Protein AF-0000000080272046 (afdb_homodimer)

Nearest PDB structures (foldseek):
  3hdt-assembly1_B  TM=7.954E-01  e=1.520E-03  [Clostridium] symbiosum ATCC 14940
  3fdi-assembly1_B  TM=7.381E-01  e=4.111E-03  Eubacterium ventriosum ATCC 27560
  3fdi-assembly1_A  TM=7.411E-01  e=1.890E-02  Eubacterium ventriosum ATCC 27560
  5ocd-assembly6_F  TM=4.841E-01  e=9.021E+00  Fluoribacter dumoffii NY 23
  3hdt-assembly1_B  TM=7.945E-01  e=1.162E-03  [Clostridium] symbiosum ATCC 14940

Solvent-accessible surface area (backbone atoms only — not comparable to full-atom values): 11471 Å² total; per-residue (Å²): 131,69,83,55,51,64,53,67,36,53,89,74,48,98,65,85,42,70,44,78,46,72,82,51,62,67,46,50,32,49,29,36,30,72,71,74,62,40,57,68,88,53,20,63,60,51,50,53,50,52,52,49,50,49,49,52,51,39,61,72,66,33,92,59,58,83,78,41,52,89,74,34,41,32,36,42,30,46,65,74,51,23,89,48,70,71,43,52,59,53,55,50,50,32,52,57,66,69,103,134,72,82,54,51,65,53,68,38,54,90,76,47,99,65,84,42,70,45,77,44,72,82,51,61,68,46,50,32,49,28,37,31,74,70,74,62,40,57,67,88,53,21,63,60,52,50,51,50,52,52,49,51,49,48,52,51,40,60,72,67,32,90,58,59,84,78,42,52,89,73,35,40,32,36,41,29,46,65,74,52,22,90,49,68,72,45,51,60,52,54,50,50,30,52,56,64,68,102

Foldseek 3Di:
DDDCPCLVCPPVDPDAFEAEDEDDVVLQLQCCCVPVVDDSVCRVVVVVVVVVVSVVVCVVRHPDDPPPPVRGPYYDHVVVVPPHSPPCPRVVVVVVVVD/DDDCPCLVCPPVDPDAFEAEDEDDVVLQLQLCCVPVVDDSVCRVVVVVVVVVVSVVVCVVRHPDDPPDPVRGPYYDHVVVVPPHSPPCPRVVVVVVVVD

Structure (mmCIF, N/CA/C/O backbone):
data_AF-0000000080272046-model_v1
#
loop_
_entity.id
_entity.type
_entity.pdbx_description
1 polymer 'Cytidylate kinase-like family protein'
#
loop_
_atom_site.group_PDB
_atom_site.id
_atom_site.type_symbol
_atom_site.label_atom_id
_atom_site.label_alt_id
_atom_site.label_comp_id
_atom_site.label_asym_id
_atom_site.label_entity_id
_atom_site.label_seq_id
_atom_site.pdbx_PDB_ins_code
_atom_site.Cartn_x
_atom_site.Cartn_y
_atom_site.Cartn_z
_atom_site.occupancy
_atom_site.B_iso_or_equiv
_atom_site.auth_seq_id
_atom_site.auth_comp_id
_atom_site.auth_asym_id
_atom_site.auth_atom_id
_atom_site.pdbx_PDB_model_num
ATOM 1 N N . MET A 1 1 ? -14.602 -17.297 1.871 1 32.94 1 MET A N 1
ATOM 2 C CA . MET A 1 1 ? -14.273 -15.898 2.156 1 32.94 1 MET A CA 1
ATOM 3 C C . MET A 1 1 ? -14.758 -14.984 1.033 1 32.94 1 MET A C 1
ATOM 5 O O . MET A 1 1 ? -14.352 -15.148 -0.12 1 32.94 1 MET A O 1
ATOM 9 N N . GLU A 1 2 ? -15.867 -14.438 1.152 1 39.25 2 GLU A N 1
ATOM 10 C CA . GLU A 1 2 ? -16.812 -13.945 0.153 1 39.25 2 GLU A CA 1
ATOM 11 C C . GLU A 1 2 ? -16.25 -12.734 -0.592 1 39.25 2 GLU A C 1
ATOM 13 O O . GLU A 1 2 ? -15.617 -11.867 0.013 1 39.25 2 GLU A O 1
ATOM 18 N N . ARG A 1 3 ? -15.859 -13.008 -1.786 1 47.97 3 ARG A N 1
ATOM 19 C CA . ARG A 1 3 ? -15.617 -12.023 -2.838 1 47.97 3 ARG A CA 1
ATOM 20 C C . ARG A 1 3 ? -16.609 -10.867 -2.752 1 47.97 3 ARG A C 1
ATOM 22 O O . ARG A 1 3 ? -17.812 -11.086 -2.572 1 47.97 3 ARG A O 1
ATOM 29 N N . GLY A 1 4 ? -16.219 -9.766 -2.436 1 57.66 4 GLY A N 1
ATOM 30 C CA . GLY A 1 4 ? -17.078 -8.594 -2.559 1 57.66 4 GLY A CA 1
ATOM 31 C C . GLY A 1 4 ? -17.422 -7.969 -1.222 1 57.66 4 GLY A C 1
ATOM 32 O O . GLY A 1 4 ? -18.078 -6.93 -1.171 1 57.66 4 GLY A O 1
ATOM 33 N N . ALA A 1 5 ? -17.141 -8.773 -0.214 1 60.09 5 ALA A N 1
ATOM 34 C CA . ALA A 1 5 ? -17.531 -8.234 1.085 1 60.09 5 ALA A CA 1
ATOM 35 C C . ALA A 1 5 ? -16.906 -6.852 1.31 1 60.09 5 ALA A C 1
ATOM 37 O O . ALA A 1 5 ? -17.531 -5.98 1.918 1 60.09 5 ALA A O 1
ATOM 38 N N . ASP A 1 6 ? -15.789 -6.688 0.777 1 62.69 6 ASP A N 1
ATOM 39 C CA . ASP A 1 6 ? -15.125 -5.402 0.94 1 62.69 6 ASP A CA 1
ATOM 40 C C . ASP A 1 6 ? -15.906 -4.281 0.262 1 62.69 6 ASP A C 1
ATOM 42 O O . ASP A 1 6 ? -16.016 -3.178 0.798 1 62.69 6 ASP A O 1
ATOM 46 N N . ILE A 1 7 ? -16.453 -4.695 -0.872 1 65 7 ILE A N 1
ATOM 47 C CA . ILE A 1 7 ? -17.188 -3.691 -1.629 1 65 7 ILE A CA 1
ATOM 48 C C . ILE A 1 7 ? -18.453 -3.299 -0.867 1 65 7 ILE A C 1
ATOM 50 O O . ILE A 1 7 ? -18.797 -2.115 -0.775 1 65 7 ILE A O 1
ATOM 54 N N . VAL A 1 8 ? -19 -4.301 -0.324 1 63.47 8 VAL A N 1
ATOM 55 C CA . VAL A 1 8 ? -20.281 -4.07 0.338 1 63.47 8 VAL A CA 1
ATOM 56 C C . VAL A 1 8 ? -20.047 -3.363 1.672 1 63.47 8 VAL A C 1
ATOM 58 O O . VAL A 1 8 ? -20.859 -2.529 2.084 1 63.47 8 VAL A O 1
ATOM 61 N N . LEU A 1 9 ? -19.031 -3.705 2.295 1 61.72 9 LEU A N 1
ATOM 62 C CA . LEU A 1 9 ? -18.781 -3.191 3.637 1 61.72 9 LEU A CA 1
ATOM 63 C C . LEU A 1 9 ? -18.094 -1.831 3.582 1 61.72 9 LEU A C 1
ATOM 65 O O . LEU A 1 9 ? -18.047 -1.115 4.586 1 61.72 9 LEU A O 1
ATOM 69 N N . ARG A 1 10 ? -17.844 -1.6 2.402 1 61.81 10 ARG A N 1
ATOM 70 C CA . ARG A 1 10 ? -17.141 -0.325 2.26 1 61.81 10 ARG A CA 1
ATOM 71 C C . ARG A 1 10 ? -18.062 0.841 2.631 1 61.81 10 ARG A C 1
ATOM 73 O O . ARG A 1 10 ? -19.156 0.964 2.1 1 61.81 10 ARG A O 1
ATOM 80 N N . GLY A 1 11 ? -17.531 1.752 3.65 1 58.25 11 GLY A N 1
ATOM 81 C CA . GLY A 1 11 ? -18.312 2.896 4.082 1 58.25 11 GLY A CA 1
ATOM 82 C C . GLY A 1 11 ? -19.219 2.59 5.258 1 58.25 11 GLY A C 1
ATOM 83 O O . GLY A 1 11 ? -19.75 3.502 5.902 1 58.25 11 GLY A O 1
ATOM 84 N N . LYS A 1 12 ? -19.656 1.303 5.391 1 55.56 12 LYS A N 1
ATOM 85 C CA . LYS A 1 12 ? -20.609 0.999 6.453 1 55.56 12 LYS A CA 1
ATOM 86 C C . LYS A 1 12 ? -19.906 0.712 7.77 1 55.56 12 LYS A C 1
ATOM 88 O O . LYS A 1 12 ? -20.406 1.055 8.844 1 55.56 12 LYS A O 1
ATOM 93 N N . VAL A 1 13 ? -18.875 -0.087 7.691 1 58.06 13 VAL A N 1
ATOM 94 C CA . VAL A 1 13 ? -18.125 -0.488 8.875 1 58.06 13 VAL A CA 1
ATOM 95 C C . VAL A 1 13 ? -16.656 -0.066 8.719 1 58.06 13 VAL A C 1
ATOM 97 O O . VAL A 1 13 ? -16.203 0.18 7.605 1 58.06 13 VAL A O 1
ATOM 100 N N . ASP A 1 14 ? -16.062 0.289 9.805 1 65 14 ASP A N 1
ATOM 101 C CA . ASP A 1 14 ? -14.633 0.611 9.812 1 65 14 ASP A CA 1
ATOM 102 C C . ASP A 1 14 ? -13.805 -0.539 9.25 1 65 14 ASP A C 1
ATOM 104 O O . ASP A 1 14 ? -13.445 -1.469 9.969 1 65 14 ASP A O 1
ATOM 108 N N . PHE A 1 15 ? -13.914 -0.684 7.969 1 79.31 15 PHE A N 1
ATOM 109 C CA . PHE A 1 15 ? -13.211 -1.789 7.324 1 79.31 15 PHE A CA 1
ATOM 110 C C . PHE A 1 15 ? -11.844 -1.348 6.828 1 79.31 15 PHE A C 1
ATOM 112 O O . PHE A 1 15 ? -11.68 -0.23 6.332 1 79.31 15 PHE A O 1
ATOM 119 N N . LEU A 1 16 ? -10.852 -2.152 7.258 1 88.62 16 LEU A N 1
ATOM 120 C CA . LEU A 1 16 ? -9.492 -1.973 6.754 1 88.62 16 LEU A CA 1
ATOM 121 C C . LEU A 1 16 ? -9.375 -2.459 5.312 1 88.62 16 LEU A C 1
ATOM 123 O O . LEU A 1 16 ? -9.547 -3.65 5.039 1 88.62 16 LEU A O 1
ATOM 127 N N . ASN A 1 17 ? -9.234 -1.603 4.387 1 88.81 17 ASN A N 1
ATOM 128 C CA . ASN A 1 17 ? -9.055 -1.958 2.982 1 88.81 17 ASN A CA 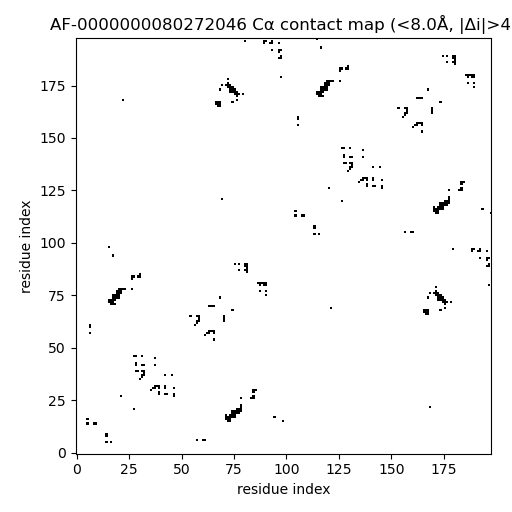1
ATOM 129 C C . ASN A 1 17 ? -7.594 -2.256 2.66 1 88.81 17 ASN A C 1
ATOM 131 O O . ASN A 1 17 ? -6.773 -1.338 2.564 1 88.81 17 ASN A O 1
ATOM 135 N N . VAL A 1 18 ? -7.383 -3.543 2.488 1 92.56 18 VAL A N 1
ATOM 136 C CA . VAL A 1 18 ? -6.023 -3.994 2.223 1 92.56 18 VAL A CA 1
ATOM 137 C C . VAL A 1 18 ? -5.91 -4.484 0.781 1 92.56 18 VAL A C 1
ATOM 139 O O . VAL A 1 18 ? -6.746 -5.266 0.32 1 92.56 18 VAL A O 1
ATOM 142 N N . TYR A 1 19 ? -4.887 -3.979 0.117 1 91.44 19 TYR A N 1
ATOM 143 C CA . TYR A 1 19 ? -4.613 -4.441 -1.238 1 91.44 19 TYR A CA 1
ATOM 144 C C . TYR A 1 19 ? -3.326 -5.254 -1.288 1 91.44 19 TYR A C 1
ATOM 146 O O . TYR A 1 19 ? -2.256 -4.758 -0.923 1 91.44 19 TYR A O 1
ATOM 154 N N . VAL A 1 20 ? -3.508 -6.527 -1.719 1 91.38 20 VAL A N 1
ATOM 155 C CA . VAL A 1 20 ? -2.354 -7.406 -1.859 1 91.38 20 VAL A CA 1
ATOM 156 C C . VAL A 1 20 ? -2.064 -7.648 -3.338 1 91.38 20 VAL A C 1
ATOM 158 O O . VAL A 1 20 ? -2.979 -7.938 -4.117 1 91.38 20 VAL A O 1
ATOM 161 N N . TYR A 1 21 ? -0.725 -7.477 -3.637 1 89.81 21 TYR A N 1
ATOM 162 C CA . TYR A 1 21 ? -0.411 -7.598 -5.055 1 89.81 21 TYR A CA 1
ATOM 163 C C . TYR A 1 21 ? 0.941 -8.273 -5.258 1 89.81 21 TYR A C 1
ATOM 165 O O . TYR A 1 21 ? 1.719 -8.414 -4.312 1 89.81 21 TYR A O 1
ATOM 173 N N . SER A 1 22 ? 1.158 -8.781 -6.418 1 88.56 22 SER A N 1
ATOM 174 C CA . SER A 1 22 ? 2.408 -9.391 -6.863 1 88.56 22 SER A CA 1
ATOM 175 C C . SER A 1 22 ? 2.699 -9.047 -8.32 1 88.56 22 SER A C 1
ATOM 177 O O . SER A 1 22 ? 1.779 -8.953 -9.141 1 88.56 22 SER A O 1
ATOM 179 N N . LYS A 1 23 ? 3.961 -8.852 -8.555 1 84 23 LYS A N 1
ATOM 180 C CA . LYS A 1 23 ? 4.367 -8.602 -9.938 1 84 23 LYS A CA 1
ATOM 181 C C . LYS A 1 23 ? 5.113 -9.805 -10.516 1 84 23 LYS A C 1
ATOM 183 O O . LYS A 1 23 ? 5.316 -9.891 -11.727 1 84 23 LYS A O 1
ATOM 188 N N . ASP A 1 24 ? 5.43 -10.656 -9.742 1 87.62 24 ASP A N 1
ATOM 189 C CA . ASP A 1 24 ? 6.277 -11.773 -10.148 1 87.62 24 ASP A CA 1
ATOM 190 C C . ASP A 1 24 ? 5.453 -12.883 -10.797 1 87.62 24 ASP A C 1
ATOM 192 O O . ASP A 1 24 ? 4.773 -13.641 -10.109 1 87.62 24 ASP A O 1
ATOM 196 N N . MET A 1 25 ? 5.637 -12.961 -12.07 1 87.69 25 MET A N 1
ATOM 197 C CA . MET A 1 25 ? 4.832 -13.922 -12.82 1 87.69 25 MET A CA 1
ATOM 198 C C . MET A 1 25 ? 5.223 -15.352 -12.477 1 87.69 25 MET A C 1
ATOM 200 O O . MET A 1 25 ? 4.375 -16.25 -12.453 1 87.69 25 MET A O 1
ATOM 204 N N . ASP A 1 26 ? 6.461 -15.547 -12.234 1 88.25 26 ASP A N 1
ATOM 205 C CA . ASP A 1 26 ? 6.918 -16.891 -11.875 1 88.25 26 ASP A CA 1
ATOM 206 C C . ASP A 1 26 ? 6.277 -17.344 -10.562 1 88.25 26 ASP A C 1
ATOM 208 O O . ASP A 1 26 ? 5.852 -18.5 -10.445 1 88.25 26 ASP A O 1
ATOM 212 N N . LYS A 1 27 ? 6.242 -16.406 -9.648 1 87.19 27 LYS A N 1
ATOM 213 C CA . LYS A 1 27 ? 5.605 -16.719 -8.367 1 87.19 27 LYS A CA 1
ATOM 214 C C . LYS A 1 27 ? 4.109 -16.969 -8.547 1 87.19 27 LYS A C 1
ATOM 216 O O . LYS A 1 27 ? 3.541 -17.859 -7.91 1 87.19 27 LYS A O 1
ATOM 221 N N . LYS A 1 28 ? 3.516 -16.219 -9.414 1 88.44 28 LYS A N 1
ATOM 222 C CA . LYS A 1 28 ? 2.088 -16.375 -9.68 1 88.44 28 LYS A CA 1
ATOM 223 C C . LYS A 1 28 ? 1.789 -17.719 -10.305 1 88.44 28 LYS A C 1
ATOM 225 O O . LYS A 1 28 ? 0.839 -18.406 -9.914 1 88.44 28 LYS A O 1
ATOM 230 N N . VAL A 1 29 ? 2.615 -18.047 -11.203 1 91.06 29 VAL A N 1
ATOM 231 C CA . VAL A 1 29 ? 2.447 -19.328 -11.891 1 91.06 29 VAL A CA 1
ATOM 232 C C . VAL A 1 29 ? 2.633 -20.469 -10.898 1 91.06 29 VAL A C 1
ATOM 234 O O . VAL A 1 29 ? 1.851 -21.438 -10.891 1 91.06 29 VAL A O 1
ATOM 237 N N . ASP A 1 30 ? 3.643 -20.359 -10.109 1 89.25 30 ASP A N 1
ATOM 238 C CA . ASP A 1 30 ? 3.914 -21.375 -9.102 1 89.25 30 ASP A CA 1
ATOM 239 C C . ASP A 1 30 ? 2.732 -21.531 -8.141 1 89.25 30 ASP A C 1
ATOM 241 O O . ASP A 1 30 ? 2.326 -22.656 -7.828 1 89.25 30 ASP A O 1
ATOM 245 N N . ARG A 1 31 ? 2.229 -20.453 -7.707 1 87.31 31 ARG A N 1
ATOM 246 C CA . ARG A 1 31 ? 1.074 -20.484 -6.812 1 87.31 31 ARG A CA 1
ATOM 247 C C . ARG A 1 31 ? -0.129 -21.125 -7.492 1 87.31 31 ARG A C 1
ATOM 249 O O . ARG A 1 31 ? -0.86 -21.891 -6.871 1 87.31 31 ARG A O 1
ATOM 256 N N . CYS A 1 32 ? -0.323 -20.719 -8.727 1 89 32 CYS A N 1
ATOM 257 C CA . CYS A 1 32 ? -1.435 -21.266 -9.492 1 89 32 CYS A CA 1
ATOM 258 C C . CYS A 1 32 ? -1.338 -22.797 -9.562 1 89 32 CYS A C 1
ATOM 260 O O . CYS A 1 32 ? -2.336 -23.484 -9.375 1 89 32 CYS A O 1
ATOM 262 N N . GLU A 1 33 ? -0.139 -23.25 -9.773 1 89.94 33 GLU A N 1
ATOM 263 C CA . GLU A 1 33 ? 0.066 -24.688 -9.875 1 89.94 33 GLU A CA 1
ATOM 264 C C . GLU A 1 33 ? -0.136 -25.375 -8.531 1 89.94 33 GLU A C 1
ATOM 266 O O . GLU A 1 33 ? -0.817 -26.391 -8.438 1 89.94 33 GLU A O 1
ATOM 271 N N . ARG A 1 34 ? 0.333 -24.781 -7.512 1 88.31 34 ARG A N 1
ATOM 272 C CA . ARG A 1 34 ? 0.372 -25.422 -6.195 1 88.31 34 ARG A CA 1
ATOM 273 C C . ARG A 1 34 ? -0.967 -25.281 -5.48 1 88.31 34 ARG A C 1
ATOM 275 O O . ARG A 1 34 ? -1.386 -26.188 -4.754 1 88.31 34 ARG A O 1
ATOM 282 N N . VAL A 1 35 ? -1.623 -24.297 -5.738 1 84.75 35 VAL A N 1
ATOM 283 C CA . VAL A 1 35 ? -2.84 -24 -4.988 1 84.75 35 VAL A CA 1
ATOM 284 C C . VAL A 1 35 ? -4.062 -24.406 -5.809 1 84.75 35 VAL A C 1
ATOM 286 O O . VAL A 1 35 ? -4.965 -25.078 -5.301 1 84.75 35 VAL A O 1
ATOM 289 N N . VAL A 1 36 ? -4.074 -24.031 -7.051 1 87.5 36 VAL A N 1
ATOM 290 C CA . VAL A 1 36 ? -5.258 -24.234 -7.875 1 87.5 36 VAL A CA 1
ATOM 291 C C . VAL A 1 36 ? -5.156 -25.578 -8.602 1 87.5 36 VAL A C 1
ATOM 293 O O . VAL A 1 36 ? -6.172 -26.203 -8.914 1 87.5 36 VAL A O 1
ATOM 296 N N . GLY A 1 37 ? -3.908 -26.016 -8.844 1 91.81 37 GLY A N 1
ATOM 297 C CA . GLY A 1 37 ? -3.709 -27.281 -9.531 1 91.81 37 GLY A CA 1
ATOM 298 C C . GLY A 1 37 ? -3.678 -27.141 -11.039 1 91.81 37 GLY A C 1
ATOM 299 O O . GLY A 1 37 ? -3.898 -28.109 -11.758 1 91.81 37 GLY A O 1
ATOM 300 N N . ILE A 1 38 ? -3.426 -26 -11.555 1 91.31 38 ILE A N 1
ATOM 301 C CA . ILE A 1 38 ? -3.342 -25.734 -12.992 1 91.31 38 ILE A CA 1
ATOM 302 C C . ILE A 1 38 ? -1.913 -25.984 -13.477 1 91.31 38 ILE A C 1
ATOM 304 O O . ILE A 1 38 ? -0.955 -25.5 -12.875 1 91.31 38 ILE A O 1
ATOM 308 N N . PRO A 1 39 ? -1.813 -26.844 -14.555 1 93.62 39 PRO A N 1
ATOM 309 C CA . PRO A 1 39 ? -0.464 -27.031 -15.094 1 93.62 39 PRO A CA 1
ATOM 310 C C . PRO A 1 39 ? 0.214 -25.703 -15.453 1 93.62 39 PRO A C 1
ATOM 312 O O . PRO A 1 39 ? -0.452 -24.781 -15.898 1 93.62 39 PRO A O 1
ATOM 315 N N . LYS A 1 40 ? 1.556 -25.641 -15.336 1 91.88 40 LYS A N 1
ATOM 316 C CA . LYS A 1 40 ? 2.352 -24.438 -15.562 1 91.88 40 LYS A CA 1
ATOM 317 C C . LYS A 1 40 ? 2.096 -23.859 -16.953 1 91.88 40 LYS A C 1
ATOM 319 O O . LYS A 1 40 ? 2.047 -22.641 -17.125 1 91.88 40 LYS A O 1
ATOM 324 N N . LYS A 1 41 ? 1.941 -24.75 -17.891 1 93.25 41 LYS A N 1
ATOM 325 C CA . LYS A 1 41 ? 1.755 -24.312 -19.266 1 93.25 41 LYS A CA 1
ATOM 326 C C . LYS A 1 41 ? 0.445 -23.547 -19.438 1 93.25 41 LYS A C 1
ATOM 328 O O . LYS A 1 41 ? 0.339 -22.672 -20.281 1 93.25 41 LYS A O 1
ATOM 333 N N . ASP A 1 42 ? -0.53 -23.766 -18.703 1 95.31 42 ASP A N 1
ATOM 334 C CA . ASP A 1 42 ? -1.854 -23.156 -18.797 1 95.31 42 ASP A CA 1
ATOM 335 C C . ASP A 1 42 ? -2.012 -22.016 -17.797 1 95.31 42 ASP A C 1
ATOM 337 O O . ASP A 1 42 ? -2.973 -21.25 -17.875 1 95.31 42 ASP A O 1
ATOM 341 N N . ALA A 1 43 ? -1.068 -21.859 -16.906 1 94.5 43 ALA A N 1
ATOM 342 C CA . ALA A 1 43 ? -1.173 -20.953 -15.766 1 94.5 43 ALA A CA 1
ATOM 343 C C . ALA A 1 43 ? -1.275 -19.5 -16.234 1 94.5 43 ALA A C 1
ATOM 345 O O . ALA A 1 43 ? -2.111 -18.75 -15.734 1 94.5 43 ALA A O 1
ATOM 346 N N . PRO A 1 44 ? -0.431 -19.109 -17.203 1 93.25 44 PRO A N 1
ATOM 347 C CA . PRO A 1 44 ? -0.506 -17.719 -17.625 1 93.25 44 PRO A CA 1
ATOM 348 C C . PRO A 1 44 ? -1.898 -17.328 -18.125 1 93.25 44 PRO A C 1
ATOM 350 O O . PRO A 1 44 ? -2.404 -16.25 -17.766 1 93.25 44 PRO A O 1
ATOM 353 N N . GLU A 1 45 ? -2.533 -18.094 -18.875 1 94.44 45 GLU A N 1
ATOM 354 C CA . GLU A 1 45 ? -3.881 -17.828 -19.375 1 94.44 45 GLU A CA 1
ATOM 355 C C . GLU A 1 45 ? -4.887 -17.781 -18.219 1 94.44 45 GLU A C 1
ATOM 357 O O . GLU A 1 45 ? -5.781 -16.938 -18.203 1 94.44 45 GLU A O 1
ATOM 362 N N . TYR A 1 46 ? -4.746 -18.75 -17.391 1 94.44 46 TYR A N 1
ATOM 363 C CA . TYR A 1 46 ? -5.621 -18.797 -16.234 1 94.44 46 TYR A CA 1
ATOM 364 C C . TYR A 1 46 ? -5.5 -17.531 -15.391 1 94.44 46 TYR A C 1
ATOM 366 O O . TYR A 1 46 ? -6.512 -16.953 -14.992 1 94.44 46 TYR A O 1
ATOM 374 N N . ILE A 1 47 ? -4.309 -17.125 -15.125 1 92.81 47 ILE A N 1
ATOM 375 C CA . ILE A 1 47 ? -4.035 -15.938 -14.32 1 92.81 47 ILE A CA 1
ATOM 376 C C . ILE A 1 47 ? -4.641 -14.711 -15 1 92.81 47 ILE A C 1
ATOM 378 O O . ILE A 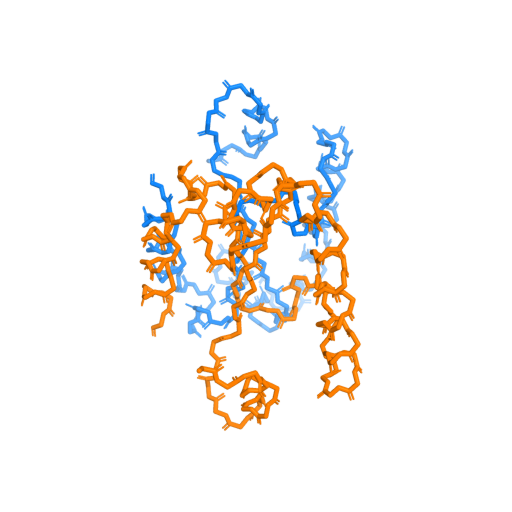1 47 ? -5.281 -13.891 -14.344 1 92.81 47 ILE A O 1
ATOM 382 N N . ASP A 1 48 ? -4.406 -14.586 -16.234 1 92.88 48 ASP A N 1
ATOM 383 C CA . ASP A 1 48 ? -4.945 -13.453 -17 1 92.88 48 ASP A CA 1
ATOM 384 C C . ASP A 1 48 ? -6.465 -13.398 -16.891 1 92.88 48 ASP A C 1
ATOM 386 O O . ASP A 1 48 ? -7.043 -12.32 -16.734 1 92.88 48 ASP A O 1
ATOM 390 N N . ARG A 1 49 ? -7.062 -14.539 -17.031 1 93.75 49 ARG A N 1
ATOM 391 C CA . ARG A 1 49 ? -8.516 -14.625 -16.906 1 93.75 49 ARG A CA 1
ATOM 392 C C . ARG A 1 49 ? -8.977 -14.188 -15.523 1 93.75 49 ARG A C 1
ATOM 394 O O . ARG A 1 49 ? -9.945 -13.445 -15.391 1 93.75 49 ARG A O 1
ATOM 401 N N . GLN A 1 50 ? -8.328 -14.695 -14.516 1 91 50 GLN A N 1
ATOM 402 C CA . GLN A 1 50 ? -8.664 -14.352 -13.133 1 91 50 GLN A CA 1
ATOM 403 C C . GLN A 1 50 ? -8.5 -12.852 -12.891 1 91 50 GLN A C 1
ATOM 405 O O . GLN A 1 50 ? -9.344 -12.227 -12.242 1 91 50 GLN A O 1
ATOM 410 N N . VAL A 1 51 ? -7.383 -12.344 -13.367 1 87.06 51 VAL A N 1
ATOM 411 C CA . VAL A 1 51 ? -7.102 -10.922 -13.211 1 87.06 51 VAL A CA 1
ATOM 412 C C . VAL A 1 51 ? -8.195 -10.094 -13.891 1 87.06 51 VAL A C 1
ATOM 414 O O . VAL A 1 51 ? -8.68 -9.109 -13.32 1 87.06 51 VAL A O 1
ATOM 417 N N . MET A 1 52 ? -8.562 -10.469 -15.07 1 91.69 52 MET A N 1
ATOM 418 C CA . MET A 1 52 ? -9.586 -9.758 -15.828 1 91.69 52 MET A CA 1
ATOM 419 C C . MET A 1 52 ? -10.938 -9.836 -15.109 1 91.69 52 MET A C 1
ATOM 421 O O . MET A 1 52 ? -11.648 -8.828 -15.016 1 91.69 52 MET A O 1
ATOM 425 N N . GLN A 1 53 ? -11.273 -10.969 -14.656 1 90.25 53 GLN A N 1
ATOM 426 C CA . GLN A 1 53 ? -12.523 -11.141 -13.93 1 90.25 53 GLN A CA 1
ATOM 427 C C . GLN A 1 53 ? -12.57 -10.25 -12.688 1 90.25 53 GLN A C 1
ATOM 429 O O . GLN A 1 53 ? -13.602 -9.641 -12.391 1 90.25 53 GLN A O 1
ATOM 434 N N . ARG A 1 54 ? -11.5 -10.242 -12 1 84.75 54 ARG A N 1
ATOM 435 C CA . ARG A 1 54 ? -11.414 -9.391 -10.82 1 84.75 54 ARG A CA 1
ATOM 436 C C . ARG A 1 54 ? -11.555 -7.918 -11.188 1 84.75 54 ARG A C 1
ATOM 438 O O . ARG A 1 54 ? -12.242 -7.16 -10.5 1 84.75 54 ARG A O 1
ATOM 445 N N . LYS A 1 55 ? -10.883 -7.59 -12.195 1 86.88 55 LYS A N 1
ATOM 446 C CA . LYS A 1 55 ? -10.961 -6.211 -12.672 1 86.88 55 LYS A CA 1
ATOM 447 C C . LYS A 1 55 ? -12.406 -5.836 -13.008 1 86.88 55 LYS A C 1
ATOM 449 O O . LYS A 1 55 ? -12.883 -4.777 -12.594 1 86.88 55 LYS A O 1
ATOM 454 N N . ILE A 1 56 ? -13.031 -6.652 -13.758 1 87.5 56 ILE A N 1
ATOM 455 C CA . ILE A 1 56 ? -14.414 -6.406 -14.172 1 87.5 56 ILE A CA 1
ATOM 456 C C . ILE A 1 56 ? -15.312 -6.316 -12.945 1 87.5 56 ILE A C 1
ATOM 458 O O . ILE A 1 56 ? -16.141 -5.406 -12.844 1 87.5 56 ILE A O 1
ATOM 462 N N . TYR A 1 57 ? -15.156 -7.273 -12.078 1 84 57 TYR A N 1
ATOM 463 C CA . TYR A 1 57 ? -15.945 -7.301 -10.852 1 84 57 TYR A CA 1
ATOM 464 C C . TYR A 1 57 ? -15.789 -6 -10.07 1 84 57 TYR A C 1
ATOM 466 O O . TYR A 1 57 ? -16.781 -5.348 -9.734 1 84 57 TYR A O 1
ATOM 474 N N . TYR A 1 58 ? -14.641 -5.543 -9.812 1 82.81 58 TYR A N 1
ATOM 475 C CA . TYR A 1 58 ? -14.375 -4.359 -9 1 82.81 58 TYR A CA 1
ATOM 476 C C . TYR A 1 58 ? -14.805 -3.092 -9.734 1 82.81 58 TYR A C 1
ATOM 478 O O . TYR A 1 58 ? -15.312 -2.154 -9.109 1 82.81 58 TYR A O 1
ATOM 486 N N . SER A 1 59 ? -14.594 -3.07 -11 1 84.88 59 SER A N 1
ATOM 487 C CA . SER A 1 59 ? -14.984 -1.896 -11.773 1 84.88 59 SER A CA 1
ATOM 488 C C . SER A 1 59 ? -16.5 -1.741 -11.82 1 84.88 59 SER A C 1
ATOM 490 O O . SER A 1 59 ? -17.016 -0.621 -11.828 1 84.88 59 SER A O 1
ATOM 492 N N . THR A 1 60 ? -17.172 -2.799 -11.734 1 87.19 60 THR A N 1
ATOM 493 C CA . THR A 1 60 ? -18.625 -2.793 -11.852 1 87.19 60 THR A CA 1
ATOM 494 C C . THR A 1 60 ? -19.281 -2.523 -10.492 1 87.19 60 THR A C 1
ATOM 496 O O . THR A 1 60 ? -20.266 -1.797 -10.406 1 87.19 60 THR A O 1
ATOM 499 N N . PHE A 1 61 ? -18.672 -3.129 -9.492 1 83.5 61 PHE A N 1
ATOM 500 C CA . PHE A 1 61 ? -19.344 -3.123 -8.203 1 83.5 6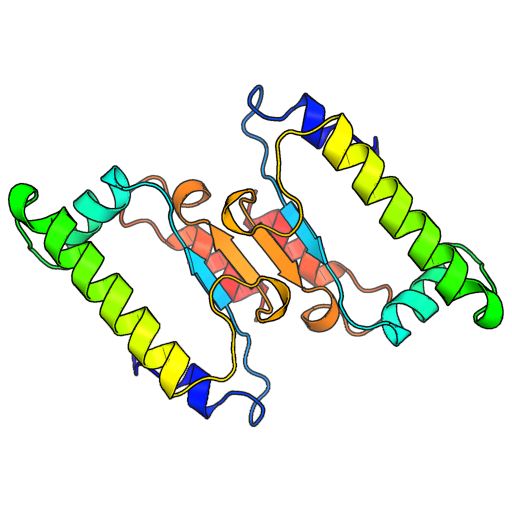1 PHE A CA 1
ATOM 501 C C . PHE A 1 61 ? -18.672 -2.166 -7.23 1 83.5 61 PHE A C 1
ATOM 503 O O . PHE A 1 61 ? -19.141 -1.965 -6.113 1 83.5 61 PHE A O 1
ATOM 510 N N . SER A 1 62 ? -17.594 -1.619 -7.586 1 80.44 62 SER A N 1
ATOM 511 C CA . SER A 1 62 ? -16.844 -0.75 -6.684 1 80.44 62 SER A CA 1
ATOM 512 C C . SER A 1 62 ? -16.484 0.57 -7.359 1 80.44 62 SER A C 1
ATOM 514 O O . SER A 1 62 ? -16.312 0.624 -8.578 1 80.44 62 SER A O 1
ATOM 516 N N . SER A 1 63 ? -16.469 1.686 -6.668 1 79.81 63 SER A N 1
ATOM 517 C CA . SER A 1 63 ? -16.031 2.979 -7.18 1 79.81 63 SER A CA 1
ATOM 518 C C . SER A 1 63 ? -14.523 3.172 -6.984 1 79.81 63 SER A C 1
ATOM 520 O O . SER A 1 63 ? -13.961 4.18 -7.422 1 79.81 63 SER A O 1
ATOM 522 N N . ILE A 1 64 ? -14.008 2.127 -6.465 1 76.25 64 ILE A N 1
ATOM 523 C CA . ILE A 1 64 ? -12.586 2.234 -6.172 1 76.25 64 ILE A CA 1
ATOM 524 C C . ILE A 1 64 ? -11.781 1.96 -7.438 1 76.25 64 ILE A C 1
ATOM 526 O O . ILE A 1 64 ? -12.109 1.061 -8.211 1 76.25 64 ILE A O 1
ATOM 530 N N . GLU A 1 65 ? -10.82 2.791 -7.703 1 79.56 65 GLU A N 1
ATOM 531 C CA . GLU A 1 65 ? -9.867 2.527 -8.781 1 79.56 65 GLU A CA 1
ATOM 532 C C . GLU A 1 65 ? -8.773 1.567 -8.328 1 79.56 65 GLU A C 1
ATOM 534 O O . GLU A 1 65 ? -7.91 1.933 -7.527 1 79.56 65 GLU A O 1
ATOM 539 N N . ARG A 1 66 ? -8.828 0.452 -8.875 1 76.06 66 ARG A N 1
ATOM 540 C CA . ARG A 1 66 ? -7.867 -0.584 -8.5 1 76.06 66 ARG A CA 1
ATOM 541 C C . ARG A 1 66 ? -6.441 -0.158 -8.844 1 76.06 66 ARG A C 1
ATOM 543 O O . ARG A 1 66 ? -6.191 0.392 -9.914 1 76.06 66 ARG A O 1
ATOM 550 N N . GLY A 1 67 ? -5.594 -0.412 -7.914 1 76.94 67 GLY A N 1
ATOM 551 C CA . GLY A 1 67 ? -4.199 -0.066 -8.141 1 76.94 67 GLY A CA 1
ATOM 552 C C . GLY A 1 67 ? -3.861 1.354 -7.723 1 76.94 67 GLY A C 1
ATOM 553 O O . GLY A 1 67 ? -2.703 1.77 -7.797 1 76.94 67 GLY A O 1
ATOM 554 N N . LYS A 1 68 ? -4.938 2.053 -7.379 1 83.94 68 LYS A N 1
ATOM 555 C CA . LYS A 1 68 ? -4.719 3.389 -6.836 1 83.94 68 LYS A CA 1
ATOM 556 C C . LYS A 1 68 ? -4.512 3.342 -5.324 1 83.94 68 LYS A C 1
ATOM 558 O O . LYS A 1 68 ? -5.457 3.092 -4.57 1 83.94 68 LYS A O 1
ATOM 563 N N . MET A 1 69 ? -3.346 3.621 -4.945 1 87.56 69 MET A N 1
ATOM 564 C CA . MET A 1 69 ? -2.92 3.457 -3.559 1 87.56 69 MET A CA 1
ATOM 565 C C . MET A 1 69 ? -3.814 4.258 -2.617 1 87.56 69 MET A C 1
ATOM 567 O O . MET A 1 69 ? -4.094 3.822 -1.499 1 87.56 69 MET A O 1
ATOM 571 N N . SER A 1 70 ? -4.297 5.434 -3.105 1 84.44 70 SER A N 1
ATOM 572 C CA . SER A 1 70 ? -5.066 6.332 -2.256 1 84.44 70 SER A CA 1
ATOM 573 C C . SER A 1 70 ? -6.41 5.719 -1.874 1 84.44 70 SER A C 1
ATOM 575 O O . SER A 1 70 ? -7.086 6.207 -0.963 1 84.44 70 SER A O 1
ATOM 577 N N . GLU A 1 71 ? -6.797 4.676 -2.529 1 85.69 71 GLU A N 1
ATOM 578 C CA . GLU A 1 71 ? -8.086 4.039 -2.279 1 85.69 71 GLU A CA 1
ATOM 579 C C . GLU A 1 71 ? -7.98 2.99 -1.176 1 85.69 71 GLU A C 1
ATOM 581 O O . GLU A 1 71 ? -8.992 2.467 -0.708 1 85.69 71 GLU A O 1
ATOM 586 N N . TYR A 1 72 ? -6.793 2.734 -0.76 1 89.88 72 TYR A N 1
ATOM 587 C CA . TYR A 1 72 ? -6.566 1.661 0.201 1 89.88 72 TYR A CA 1
ATOM 588 C C . TYR A 1 72 ? -5.934 2.199 1.479 1 89.88 72 TYR A C 1
ATOM 590 O O . TYR A 1 72 ? -5.297 3.256 1.466 1 89.88 72 TYR A O 1
ATOM 598 N N . ASP A 1 73 ? -6.125 1.404 2.57 1 92.38 73 ASP A N 1
ATOM 599 C CA . ASP A 1 73 ? -5.496 1.737 3.844 1 92.38 73 ASP A CA 1
ATOM 600 C C . ASP A 1 73 ? -4.082 1.161 3.928 1 92.38 73 ASP A C 1
ATOM 602 O O . ASP A 1 73 ? -3.197 1.759 4.543 1 92.38 73 ASP A O 1
ATOM 606 N N . LEU A 1 74 ? -3.963 0.083 3.307 1 95.19 74 LEU A N 1
ATOM 607 C CA . LEU A 1 74 ? -2.721 -0.681 3.342 1 95.19 74 LEU A CA 1
ATOM 608 C C . LEU A 1 74 ? -2.512 -1.438 2.035 1 95.19 74 LEU A C 1
ATOM 610 O O . LEU A 1 74 ? -3.439 -2.066 1.521 1 95.19 74 LEU A O 1
ATOM 614 N N . CYS A 1 75 ? -1.348 -1.343 1.414 1 94.69 75 CYS A N 1
ATOM 615 C CA . CYS A 1 75 ? -0.969 -2.117 0.237 1 94.69 75 CYS A CA 1
ATOM 616 C C . CYS A 1 75 ? 0.291 -2.932 0.502 1 94.69 75 CYS A C 1
ATOM 618 O O . CYS A 1 75 ? 1.291 -2.396 0.986 1 94.69 75 CYS A O 1
ATOM 620 N N . ILE A 1 76 ? 0.233 -4.246 0.194 1 95.31 76 ILE A N 1
ATOM 621 C CA . ILE A 1 76 ? 1.325 -5.156 0.516 1 95.31 76 ILE A CA 1
ATOM 622 C C . ILE A 1 76 ? 1.79 -5.871 -0.75 1 95.31 76 ILE A C 1
ATOM 624 O O . ILE A 1 76 ? 0.998 -6.535 -1.423 1 95.31 76 ILE A O 1
ATOM 628 N N . ASN A 1 77 ? 3.049 -5.723 -1.044 1 92.69 77 ASN A N 1
ATOM 629 C CA . ASN A 1 77 ? 3.674 -6.488 -2.117 1 92.69 77 ASN A CA 1
ATOM 630 C C . ASN A 1 77 ? 4.09 -7.879 -1.644 1 92.69 77 ASN A C 1
ATOM 632 O O . ASN A 1 77 ? 5.086 -8.023 -0.932 1 92.69 77 ASN A O 1
ATOM 636 N N . THR A 1 78 ? 3.398 -8.852 -2.039 1 90.81 78 THR A N 1
ATOM 637 C CA . THR A 1 78 ? 3.65 -10.195 -1.528 1 90.81 78 THR A CA 1
ATOM 638 C C . THR A 1 78 ? 4.977 -10.734 -2.059 1 90.81 78 THR A C 1
ATOM 640 O O . THR A 1 78 ? 5.551 -11.656 -1.48 1 90.81 78 THR A O 1
ATOM 643 N N . ASP A 1 79 ? 5.477 -10.227 -3.178 1 88.12 79 ASP A N 1
ATOM 644 C CA . ASP A 1 79 ? 6.762 -10.68 -3.699 1 88.12 79 ASP A CA 1
ATOM 645 C C . ASP A 1 79 ? 7.879 -10.445 -2.684 1 88.12 79 ASP A C 1
ATOM 647 O O . ASP A 1 79 ? 8.828 -11.227 -2.6 1 88.12 79 ASP A O 1
ATOM 651 N N . THR A 1 80 ? 7.688 -9.398 -1.972 1 87.88 80 THR A N 1
ATOM 652 C CA . THR A 1 80 ? 8.711 -9.008 -1.005 1 87.88 80 THR A CA 1
ATOM 653 C C . THR A 1 80 ? 8.617 -9.859 0.255 1 87.88 80 THR A C 1
ATOM 655 O O . THR A 1 80 ? 9.633 -10.203 0.855 1 87.88 80 THR A O 1
ATOM 658 N N . PHE A 1 81 ? 7.426 -10.211 0.609 1 90 81 PHE A N 1
ATOM 659 C CA . PHE A 1 81 ? 7.215 -10.758 1.944 1 90 81 PHE A CA 1
ATOM 660 C C . PHE A 1 81 ? 6.98 -12.266 1.881 1 90 81 PHE A C 1
ATOM 662 O O . PHE A 1 81 ? 6.684 -12.891 2.898 1 90 81 PHE A O 1
ATOM 669 N N . THR A 1 82 ? 7.027 -12.719 0.793 1 83.06 82 THR A N 1
ATOM 670 C CA . THR A 1 82 ? 6.844 -14.156 0.647 1 83.06 82 THR A CA 1
ATOM 671 C C . THR A 1 82 ? 8.086 -14.805 0.045 1 83.06 82 THR A C 1
ATOM 673 O O . THR A 1 82 ? 8.734 -14.219 -0.829 1 83.06 82 THR A O 1
ATOM 676 N N . VAL A 1 83 ? 8.625 -15.773 0.745 1 72.75 83 VAL A N 1
ATOM 677 C CA . VAL A 1 83 ? 9.773 -16.5 0.204 1 72.75 83 VAL A CA 1
ATOM 678 C C . VAL A 1 83 ? 9.289 -17.516 -0.822 1 72.75 83 VAL A C 1
ATOM 680 O O . VAL A 1 83 ? 9.859 -17.625 -1.913 1 72.75 83 VAL A O 1
ATOM 683 N N . ASP A 1 84 ? 8.281 -18.25 -0.355 1 70.69 84 ASP A N 1
ATOM 684 C CA . ASP A 1 84 ? 7.699 -19.188 -1.296 1 70.69 84 ASP A CA 1
ATOM 685 C C . ASP A 1 84 ? 6.285 -18.766 -1.695 1 70.69 84 ASP A C 1
ATOM 687 O O . ASP A 1 84 ? 5.73 -17.828 -1.131 1 70.69 84 ASP A O 1
ATOM 691 N N . SER A 1 85 ? 5.812 -19.234 -2.84 1 66.75 85 SER A N 1
ATOM 692 C CA . SER A 1 85 ? 4.543 -18.828 -3.443 1 66.75 85 SER A CA 1
ATOM 693 C C . SER A 1 85 ? 3.393 -18.969 -2.453 1 66.75 85 SER A C 1
ATOM 695 O O .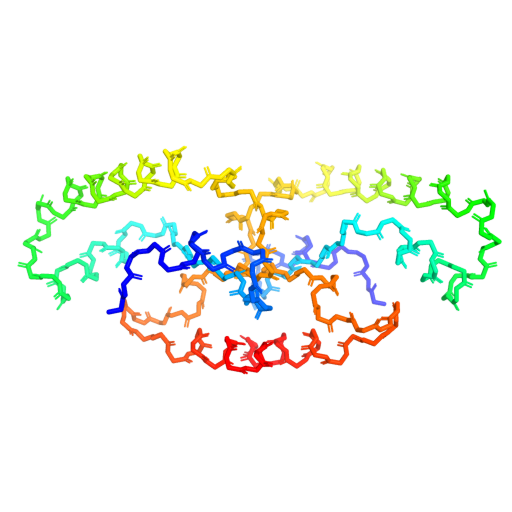 SER A 1 85 ? 2.312 -18.422 -2.668 1 66.75 85 SER A O 1
ATOM 697 N N . LEU A 1 86 ? 3.738 -19.531 -1.295 1 71.62 86 LEU A N 1
ATOM 698 C CA . LEU A 1 86 ? 2.615 -19.828 -0.415 1 71.62 86 LEU A CA 1
ATOM 699 C C . LEU A 1 86 ? 2.828 -19.219 0.967 1 71.62 86 LEU A C 1
ATOM 701 O O . LEU A 1 86 ? 1.897 -19.156 1.772 1 71.62 86 LEU A O 1
ATOM 705 N N . GLY A 1 87 ? 3.943 -18.844 1.239 1 79.69 87 GLY A N 1
ATOM 706 C CA . GLY A 1 87 ? 4.215 -18.375 2.588 1 79.69 87 GLY A CA 1
ATOM 707 C C . GLY A 1 87 ? 3.721 -16.953 2.838 1 79.69 87 GLY A C 1
ATOM 708 O O . GLY A 1 87 ? 4.48 -16 2.701 1 79.69 87 GLY A O 1
ATOM 709 N N . MET A 1 88 ? 2.438 -16.859 3.332 1 85.44 88 MET A N 1
ATOM 710 C CA . MET A 1 88 ? 1.798 -15.555 3.529 1 85.44 88 MET A CA 1
ATOM 711 C C . MET A 1 88 ? 1.838 -15.148 5 1 85.44 88 MET A C 1
ATOM 713 O O . MET A 1 88 ? 1.103 -14.258 5.418 1 85.44 88 MET A O 1
ATOM 717 N N . GLU A 1 89 ? 2.713 -15.789 5.738 1 89.56 89 GLU A N 1
ATOM 718 C CA . GLU A 1 89 ? 2.732 -15.562 7.18 1 89.56 89 GLU A CA 1
ATOM 719 C C . GLU A 1 89 ? 3.074 -14.109 7.508 1 89.56 89 GLU A C 1
ATOM 721 O O . GLU A 1 89 ? 2.412 -13.484 8.336 1 89.56 89 GLU A O 1
ATOM 726 N N . LYS A 1 90 ? 4.074 -13.641 6.902 1 91.31 90 LYS A N 1
ATOM 727 C CA . LYS A 1 90 ? 4.484 -12.266 7.16 1 91.31 90 LYS A CA 1
ATOM 728 C C . LYS A 1 90 ? 3.391 -11.281 6.75 1 91.31 90 LYS A C 1
ATOM 730 O O . LYS A 1 90 ? 3.119 -10.312 7.469 1 91.31 90 LYS A O 1
ATOM 735 N N . CYS A 1 91 ? 2.828 -11.484 5.602 1 93.06 91 CYS A N 1
ATOM 736 C CA . CYS A 1 91 ? 1.723 -10.641 5.16 1 93.06 91 CYS A CA 1
ATOM 737 C C . CYS A 1 91 ? 0.583 -10.664 6.172 1 93.06 91 CYS A C 1
ATOM 739 O O . CYS A 1 91 ? 0.039 -9.617 6.523 1 93.06 91 CYS A O 1
ATOM 741 N N . ALA A 1 92 ? 0.283 -11.906 6.672 1 93 92 ALA A N 1
ATOM 742 C CA . ALA A 1 92 ? -0.781 -12.055 7.66 1 93 92 ALA A CA 1
ATOM 743 C C . ALA A 1 92 ? -0.442 -11.305 8.945 1 93 92 ALA A C 1
ATOM 745 O O . ALA A 1 92 ? -1.315 -10.688 9.562 1 93 92 ALA A O 1
ATOM 746 N N . GLU A 1 93 ? 0.763 -11.328 9.328 1 95.19 93 GLU A N 1
ATOM 747 C CA . GLU A 1 93 ? 1.201 -10.633 10.531 1 95.19 93 GLU A CA 1
ATOM 748 C C . GLU A 1 93 ? 1.078 -9.117 10.367 1 95.19 93 GLU A C 1
ATOM 750 O O . GLU A 1 93 ? 0.667 -8.422 11.297 1 95.19 93 GLU A O 1
ATOM 755 N N . ILE A 1 94 ? 1.433 -8.617 9.227 1 95.62 94 ILE A N 1
ATOM 756 C CA . ILE A 1 94 ? 1.33 -7.191 8.938 1 95.62 94 ILE A CA 1
ATOM 757 C C . ILE A 1 94 ? -0.126 -6.746 9.055 1 95.62 94 ILE A C 1
ATOM 759 O O . ILE A 1 94 ? -0.426 -5.742 9.703 1 95.62 94 ILE A O 1
ATOM 763 N N . VAL A 1 95 ? -1.051 -7.531 8.461 1 94.25 95 VAL A N 1
ATOM 764 C CA . VAL A 1 95 ? -2.471 -7.195 8.492 1 94.25 95 VAL A CA 1
ATOM 765 C C . VAL A 1 95 ? -2.984 -7.262 9.93 1 94.25 95 VAL A C 1
ATOM 767 O O . VAL A 1 95 ? -3.773 -6.41 10.352 1 94.25 95 VAL A O 1
ATOM 770 N N . LYS A 1 96 ? -2.475 -8.234 10.68 1 95.06 96 LYS A N 1
ATOM 771 C CA . LYS A 1 96 ? -2.893 -8.398 12.062 1 95.06 96 LYS A CA 1
ATOM 772 C C . LYS A 1 96 ? -2.527 -7.168 12.898 1 95.06 96 LYS A C 1
ATOM 774 O O . LYS A 1 96 ? -3.348 -6.668 13.664 1 95.06 96 LYS A O 1
ATOM 779 N N . VAL A 1 97 ? -1.353 -6.707 12.758 1 94.81 97 VAL A N 1
ATOM 780 C CA . VAL A 1 97 ? -0.887 -5.555 13.516 1 94.81 97 VAL A CA 1
ATOM 781 C C . VAL A 1 97 ? -1.649 -4.305 13.078 1 94.81 97 VAL A C 1
ATOM 783 O O . VAL A 1 97 ? -1.917 -3.416 13.891 1 94.81 97 VAL A O 1
ATOM 786 N N . ALA A 1 98 ? -2.039 -4.215 11.773 1 92.5 98 ALA A N 1
ATOM 787 C CA . ALA A 1 98 ? -2.777 -3.07 11.242 1 92.5 98 ALA A CA 1
ATOM 788 C C . ALA A 1 98 ? -4.184 -3.006 11.828 1 92.5 98 ALA A C 1
ATOM 790 O O . ALA A 1 98 ? -4.785 -1.932 11.906 1 92.5 98 ALA A O 1
ATOM 791 N N . LEU A 1 99 ? -4.754 -4.152 12.117 1 88.25 99 LEU A N 1
ATOM 792 C CA . LEU A 1 99 ? -6.094 -4.234 12.688 1 88.25 99 LEU A CA 1
ATOM 793 C C . LEU A 1 99 ? -6.102 -3.754 14.133 1 88.25 99 LEU A C 1
ATOM 795 O O . LEU A 1 99 ? -7.039 -3.082 14.562 1 88.25 99 LEU A O 1
ATOM 799 N N . MET B 1 1 ? 17.797 11.938 9.516 1 32.62 1 MET B N 1
ATOM 800 C CA . MET B 1 1 ? 17.328 10.789 8.75 1 32.62 1 MET B CA 1
ATOM 801 C C . MET B 1 1 ? 17.344 11.094 7.254 1 32.62 1 MET B C 1
ATOM 803 O O . MET B 1 1 ? 16.656 12.016 6.801 1 32.62 1 MET B O 1
ATOM 807 N N . GLU B 1 2 ? 18.344 10.789 6.59 1 39.62 2 GLU B N 1
ATOM 808 C CA . GLU B 1 2 ? 18.875 11.328 5.348 1 39.62 2 GLU B CA 1
ATOM 809 C C . GLU B 1 2 ? 17.953 11.031 4.168 1 39.62 2 GLU B C 1
ATOM 811 O O . GLU B 1 2 ? 17.422 9.93 4.059 1 39.62 2 GLU B O 1
ATOM 816 N N . ARG B 1 3 ? 17.297 12.031 3.773 1 46.75 3 ARG B N 1
ATOM 817 C CA . ARG B 1 3 ? 16.609 12.164 2.494 1 46.75 3 ARG B CA 1
ATOM 818 C C . ARG B 1 3 ? 17.391 11.5 1.372 1 46.75 3 ARG B C 1
ATOM 820 O O . ARG B 1 3 ? 18.609 11.68 1.273 1 46.75 3 ARG B O 1
ATOM 827 N N . GLY B 1 4 ? 16.969 10.477 0.858 1 57.12 4 GLY B N 1
ATOM 828 C CA . GLY B 1 4 ? 17.562 9.93 -0.355 1 57.12 4 GLY B CA 1
ATOM 829 C C . GLY B 1 4 ? 18.188 8.562 -0.152 1 57.12 4 GLY B C 1
ATOM 830 O O . GLY B 1 4 ? 18.672 7.949 -1.104 1 57.12 4 GLY B O 1
ATOM 831 N N . ALA B 1 5 ? 18.375 8.281 1.114 1 59.72 5 ALA B N 1
ATOM 832 C CA . ALA B 1 5 ? 19.047 7.004 1.34 1 59.72 5 ALA B CA 1
ATOM 833 C C . ALA B 1 5 ? 18.312 5.871 0.625 1 59.72 5 ALA B C 1
ATOM 835 O O . ALA B 1 5 ? 18.938 4.93 0.134 1 59.72 5 ALA B O 1
ATOM 836 N N . ASP B 1 6 ? 17.062 6.043 0.524 1 62.03 6 ASP B N 1
ATOM 837 C CA . ASP B 1 6 ? 16.281 5.004 -0.143 1 62.03 6 ASP B CA 1
ATOM 838 C C . ASP B 1 6 ? 16.641 4.906 -1.622 1 62.03 6 ASP B C 1
ATOM 840 O O . ASP B 1 6 ? 16.734 3.807 -2.174 1 62.03 6 ASP B O 1
ATOM 844 N N . ILE B 1 7 ? 16.891 6.102 -2.135 1 64.12 7 ILE B N 1
ATOM 845 C CA . ILE B 1 7 ? 17.203 6.125 -3.561 1 64.12 7 ILE B CA 1
ATOM 846 C C . ILE B 1 7 ? 18.562 5.465 -3.803 1 64.12 7 ILE B C 1
ATOM 848 O O . ILE B 1 7 ? 18.719 4.676 -4.742 1 64.12 7 ILE B O 1
ATOM 852 N N . VAL B 1 8 ? 19.391 5.773 -2.904 1 62.88 8 VAL B N 1
ATOM 853 C CA . VAL B 1 8 ? 20.766 5.289 -3.094 1 62.88 8 VAL B CA 1
ATOM 854 C C . VAL B 1 8 ? 20.828 3.799 -2.775 1 62.88 8 VAL B C 1
ATOM 856 O O . VAL B 1 8 ? 21.594 3.057 -3.408 1 62.88 8 VAL B O 1
ATOM 859 N N . LEU B 1 9 ? 20.125 3.412 -1.845 1 61 9 LEU B N 1
ATOM 860 C CA . LEU B 1 9 ? 20.203 2.033 -1.374 1 61 9 LEU B CA 1
ATOM 861 C C . LEU B 1 9 ? 19.328 1.115 -2.217 1 61 9 LEU B C 1
ATOM 863 O O . LEU B 1 9 ? 19.453 -0.109 -2.152 1 61 9 LEU B O 1
ATOM 867 N N . ARG B 1 10 ? 18.703 1.823 -3.014 1 61.09 10 ARG B N 1
ATOM 868 C CA . ARG B 1 10 ? 17.812 1.026 -3.842 1 61.09 10 ARG B CA 1
ATOM 869 C C . ARG B 1 10 ? 18.594 0.118 -4.785 1 61.09 10 ARG B C 1
ATOM 871 O O . ARG B 1 10 ? 19.469 0.583 -5.52 1 61.09 10 ARG B O 1
ATOM 878 N N . GLY B 1 11 ? 18.25 -1.304 -4.715 1 57.94 11 GLY B N 1
ATOM 879 C CA . GLY B 1 11 ? 18.938 -2.262 -5.562 1 57.94 11 GLY B CA 1
ATOM 880 C C . GLY B 1 11 ? 20.203 -2.828 -4.926 1 57.94 11 GLY B C 1
ATOM 881 O O . GLY B 1 11 ? 20.75 -3.826 -5.398 1 57.94 11 GLY B O 1
ATOM 882 N N . LYS B 1 12 ? 20.859 -2.043 -4.02 1 55 12 LYS B N 1
ATOM 883 C CA . LYS B 1 12 ? 22.125 -2.516 -3.475 1 55 12 LYS B CA 1
ATOM 884 C C . LYS B 1 12 ? 21.906 -3.408 -2.258 1 55 12 LYS B C 1
ATOM 886 O O . LYS B 1 12 ? 22.656 -4.367 -2.041 1 55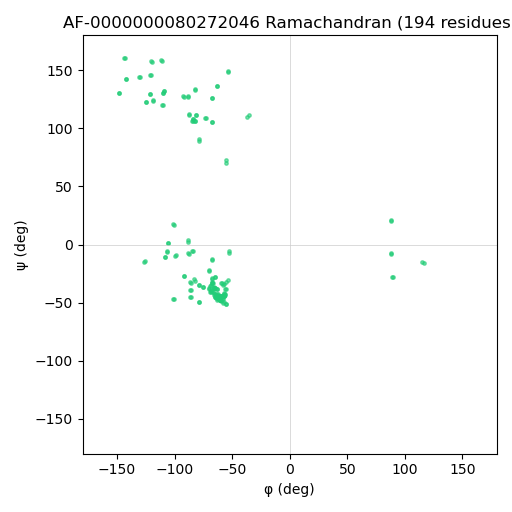 12 LYS B O 1
ATOM 891 N N . VAL B 1 13 ? 21.031 -2.963 -1.386 1 57.88 13 VAL B N 1
ATOM 892 C CA . VAL B 1 13 ? 20.75 -3.689 -0.154 1 57.88 13 VAL B CA 1
ATOM 893 C C . VAL B 1 13 ? 19.266 -4.055 -0.105 1 57.88 13 VAL B C 1
ATOM 895 O O . VAL B 1 13 ? 18.453 -3.449 -0.802 1 57.88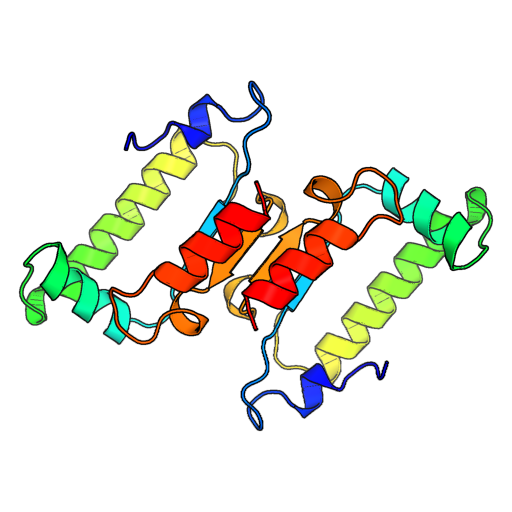 13 VAL B O 1
ATOM 898 N N . ASP B 1 14 ? 18.969 -5.172 0.463 1 64.56 14 ASP B N 1
ATOM 899 C CA . ASP B 1 14 ? 17.594 -5.602 0.674 1 64.56 14 ASP B CA 1
ATOM 900 C C . ASP B 1 14 ? 16.797 -4.551 1.451 1 64.56 14 ASP B C 1
ATOM 902 O O . ASP B 1 14 ? 16.797 -4.551 2.684 1 64.56 14 ASP B O 1
ATOM 906 N N . PHE B 1 15 ? 16.547 -3.479 0.784 1 79.19 15 PHE B N 1
ATOM 907 C CA . PHE B 1 15 ? 15.844 -2.381 1.441 1 79.19 15 PHE B CA 1
ATOM 908 C C . PHE B 1 15 ? 14.344 -2.496 1.232 1 79.19 15 PHE B C 1
ATOM 910 O O . PHE B 1 15 ? 13.891 -2.865 0.148 1 79.19 15 PHE B O 1
ATOM 917 N N . LEU B 1 16 ? 13.664 -2.447 2.377 1 88.5 16 LEU B N 1
ATOM 918 C CA . LEU B 1 16 ? 12.203 -2.385 2.359 1 88.5 16 LEU B CA 1
ATOM 919 C C . LEU B 1 16 ? 11.727 -1.003 1.927 1 88.5 16 LEU B C 1
ATOM 921 O O . LEU B 1 16 ? 11.969 -0.013 2.621 1 88.5 16 LEU B O 1
ATOM 925 N N . ASN B 1 17 ? 11.195 -0.862 0.782 1 88.62 17 ASN B N 1
ATOM 926 C CA . ASN B 1 17 ? 10.648 0.398 0.291 1 88.62 17 ASN B CA 1
ATOM 927 C C . ASN B 1 17 ? 9.211 0.614 0.775 1 88.62 17 ASN B C 1
ATOM 929 O O . ASN B 1 17 ? 8.281 -0.023 0.278 1 88.62 17 ASN B O 1
ATOM 933 N N . VAL B 1 18 ? 9.141 1.536 1.715 1 92.56 18 VAL B N 1
ATOM 934 C CA . VAL B 1 18 ? 7.844 1.821 2.318 1 92.56 18 VAL B CA 1
ATOM 935 C C . VAL B 1 18 ? 7.367 3.207 1.888 1 92.56 18 VAL B C 1
ATOM 937 O O . VAL B 1 18 ? 8.125 4.18 1.96 1 92.56 18 VAL B O 1
ATOM 940 N N . TY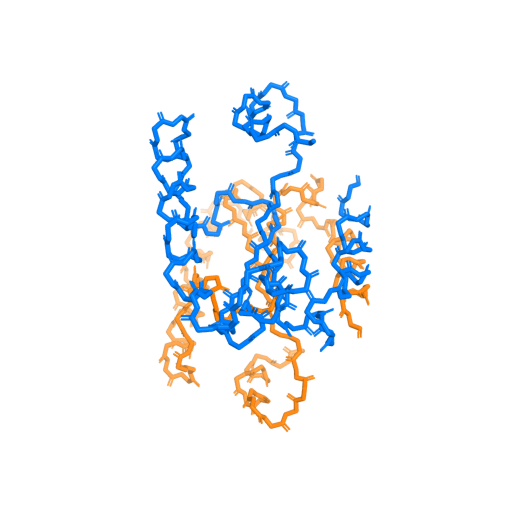R B 1 19 ? 6.133 3.236 1.428 1 91.38 19 TYR B N 1
ATOM 941 C CA . TYR B 1 19 ? 5.523 4.512 1.073 1 91.38 19 TYR B CA 1
ATOM 942 C C . TYR B 1 19 ? 4.418 4.883 2.057 1 91.38 19 TYR B C 1
ATOM 944 O O . TYR B 1 19 ? 3.453 4.137 2.225 1 91.38 19 TYR B O 1
ATOM 952 N N . VAL B 1 20 ? 4.641 6.051 2.711 1 91.38 20 VAL B N 1
ATOM 953 C CA . VAL B 1 20 ? 3.641 6.547 3.65 1 91.38 20 VAL B CA 1
ATOM 954 C C . VAL B 1 20 ? 2.951 7.777 3.066 1 91.38 20 VAL B C 1
ATOM 956 O O . VAL B 1 20 ? 3.611 8.68 2.549 1 91.38 20 VAL B O 1
ATOM 959 N N . TYR B 1 21 ? 1.581 7.703 3.172 1 89.81 21 TYR B N 1
ATOM 960 C CA . TYR B 1 21 ? 0.867 8.805 2.543 1 89.81 21 TYR B CA 1
ATOM 961 C C . TYR B 1 21 ? -0.364 9.195 3.352 1 89.81 21 TYR B C 1
ATOM 963 O O . TYR B 1 21 ? -0.782 8.453 4.25 1 89.81 21 TYR B O 1
ATOM 971 N N . SER B 1 22 ? -0.847 10.367 3.129 1 88.75 22 SER B N 1
ATOM 972 C CA . SER B 1 22 ? -2.066 10.906 3.721 1 88.75 22 SER B CA 1
ATOM 973 C C . SER B 1 22 ? -2.842 11.75 2.713 1 88.75 22 SER B C 1
ATOM 975 O O . SER B 1 22 ? -2.246 12.445 1.886 1 88.75 22 SER B O 1
ATOM 977 N N . LYS B 1 23 ? -4.133 11.617 2.822 1 84.12 23 LYS B N 1
ATOM 978 C CA . LYS B 1 23 ? -4.977 12.43 1.959 1 84.12 23 LYS B CA 1
ATOM 979 C C . LYS B 1 23 ? -5.676 13.531 2.758 1 84.12 23 LYS B C 1
ATOM 981 O O . LYS B 1 23 ? -6.234 14.469 2.18 1 84.12 23 LYS B O 1
ATOM 986 N N . ASP B 1 24 ? -5.594 13.438 3.953 1 87.94 24 ASP B N 1
ATOM 987 C CA . ASP B 1 24 ? -6.344 14.344 4.824 1 87.94 24 ASP B CA 1
ATOM 988 C C . ASP B 1 24 ? -5.594 15.656 5.023 1 87.94 24 ASP B C 1
ATOM 990 O O . ASP B 1 24 ? -4.629 15.719 5.785 1 87.94 24 ASP B O 1
ATOM 994 N N . MET B 1 25 ? -6.141 16.641 4.41 1 87.88 25 MET B N 1
ATOM 995 C CA . MET B 1 25 ? -5.465 17.938 4.449 1 87.88 25 MET B CA 1
ATOM 996 C C . MET B 1 25 ? -5.512 18.531 5.855 1 87.88 25 MET B C 1
ATOM 998 O O . MET B 1 25 ? -4.566 19.203 6.277 1 87.88 25 MET B O 1
ATOM 1002 N N . ASP B 1 26 ? -6.578 18.312 6.527 1 88.5 26 ASP B N 1
ATOM 1003 C CA . ASP B 1 26 ? -6.691 18.828 7.891 1 88.5 26 ASP B CA 1
ATOM 1004 C C . ASP B 1 26 ? -5.621 18.219 8.797 1 88.5 26 ASP B C 1
ATOM 1006 O O . ASP B 1 26 ? -5.008 18.922 9.602 1 88.5 26 ASP B O 1
ATOM 1010 N N . LYS B 1 27 ? -5.445 16.922 8.609 1 87.38 27 LYS B N 1
ATOM 1011 C CA . LYS B 1 27 ? -4.41 16.25 9.391 1 87.38 27 LYS B CA 1
ATOM 1012 C C . LYS B 1 27 ? -3.02 16.75 9.008 1 87.38 27 LYS B C 1
ATOM 1014 O O . LYS B 1 27 ? -2.152 16.922 9.867 1 87.38 27 LYS B O 1
ATOM 1019 N N . LYS B 1 28 ? -2.842 17 7.746 1 88.56 28 LYS B N 1
ATOM 1020 C CA . LYS B 1 28 ? -1.554 17.5 7.27 1 88.56 28 LYS B CA 1
ATOM 1021 C C . LYS B 1 28 ? -1.255 18.891 7.836 1 88.56 28 LYS B C 1
ATOM 1023 O O . LYS B 1 28 ? -0.136 19.156 8.281 1 88.56 28 LYS B O 1
ATOM 1028 N N . VAL B 1 29 ? -2.254 19.656 7.828 1 91.12 29 VAL B N 1
ATOM 1029 C CA . VAL B 1 29 ? -2.109 21.016 8.344 1 91.12 29 VAL B CA 1
ATOM 1030 C C . VAL B 1 29 ? -1.805 20.969 9.836 1 91.12 29 VAL B C 1
ATOM 1032 O O . VAL B 1 29 ? -0.92 21.688 10.32 1 91.12 29 VAL B O 1
ATOM 1035 N N . ASP B 1 30 ? -2.541 20.156 10.523 1 89.31 30 ASP B N 1
ATOM 1036 C CA . ASP B 1 30 ? -2.334 20.016 11.953 1 89.31 30 ASP B CA 1
ATOM 1037 C C . ASP B 1 30 ? -0.909 19.547 12.258 1 89.31 30 ASP B C 1
ATOM 1039 O O . ASP B 1 30 ? -0.258 20.094 13.164 1 89.31 30 ASP B O 1
ATOM 1043 N N . ARG B 1 31 ? -0.476 18.609 11.539 1 87.38 31 ARG B N 1
ATOM 1044 C CA . ARG B 1 31 ? 0.883 18.109 11.711 1 87.38 31 ARG B CA 1
ATOM 1045 C C . ARG B 1 31 ? 1.911 19.188 11.438 1 87.38 31 ARG B C 1
ATOM 1047 O O . ARG B 1 31 ? 2.906 19.312 12.148 1 87.38 31 ARG B O 1
ATOM 1054 N N . CYS B 1 32 ? 1.662 19.891 10.352 1 88.94 32 CYS B N 1
ATOM 1055 C CA . CYS B 1 32 ? 2.564 20.984 9.992 1 88.94 32 CYS B CA 1
ATOM 1056 C C . CYS B 1 32 ? 2.688 21.984 11.125 1 88.94 32 CYS B C 1
ATOM 1058 O O . CYS B 1 32 ? 3.789 22.438 11.453 1 88.94 32 CYS B O 1
ATOM 1060 N N . GLU B 1 33 ? 1.565 22.297 11.727 1 89.94 33 GLU B N 1
ATOM 1061 C CA . GLU B 1 33 ? 1.565 23.266 12.82 1 89.94 33 GLU B CA 1
ATOM 1062 C C . GLU B 1 33 ? 2.273 22.703 14.047 1 89.94 33 GLU B C 1
ATOM 1064 O O . GLU B 1 33 ? 3.1 23.375 14.664 1 89.94 33 GLU B O 1
ATOM 1069 N N . ARG B 1 34 ? 2.049 21.484 14.328 1 88.38 34 ARG B N 1
ATOM 1070 C CA . ARG B 1 34 ? 2.512 20.875 15.578 1 88.38 34 ARG B CA 1
ATOM 1071 C C . ARG B 1 34 ? 3.969 20.453 15.461 1 88.38 34 ARG B C 1
ATOM 1073 O O . ARG B 1 34 ? 4.723 20.531 16.438 1 88.38 34 ARG B O 1
ATOM 1080 N N . VAL B 1 35 ? 4.348 20.109 14.359 1 84.69 35 VAL B N 1
ATOM 1081 C CA . VAL B 1 35 ? 5.68 19.531 14.203 1 84.69 35 VAL B CA 1
ATOM 1082 C C . VAL B 1 35 ? 6.637 20.594 13.664 1 84.69 35 VAL B C 1
ATOM 1084 O O . VAL B 1 35 ? 7.742 20.75 14.18 1 84.69 35 VAL B O 1
ATOM 1087 N N . VAL B 1 36 ? 6.223 21.297 12.656 1 87.62 36 VAL B N 1
ATOM 1088 C CA . VAL B 1 36 ? 7.109 22.234 11.977 1 87.62 36 VAL B CA 1
ATOM 1089 C C . VAL B 1 36 ? 6.984 23.625 12.609 1 87.62 36 VAL B C 1
ATOM 1091 O O . VAL B 1 36 ? 7.934 24.406 12.586 1 87.62 36 VAL B O 1
ATOM 1094 N N . GLY B 1 37 ? 5.801 23.906 13.195 1 91.75 37 GLY B N 1
ATOM 1095 C CA . GLY B 1 37 ? 5.59 25.203 13.82 1 91.75 37 GLY B CA 1
ATOM 1096 C C . GLY B 1 37 ? 5.078 26.25 12.852 1 91.75 37 GLY B C 1
ATOM 1097 O O . GLY B 1 37 ? 5.211 27.453 13.109 1 91.75 37 GLY B O 1
ATOM 1098 N N . ILE B 1 38 ? 4.508 25.859 11.766 1 91.25 38 ILE B N 1
ATOM 1099 C CA . ILE B 1 38 ? 3.951 26.781 10.773 1 91.25 38 ILE B CA 1
ATOM 1100 C C . ILE B 1 38 ? 2.498 27.094 11.117 1 91.25 38 ILE B C 1
ATOM 1102 O O . ILE B 1 38 ? 1.71 26.188 11.398 1 91.25 38 ILE B O 1
ATOM 1106 N N . PRO B 1 39 ? 2.217 28.438 11.172 1 93.5 39 PRO B N 1
ATOM 1107 C CA . PRO B 1 39 ? 0.812 28.781 11.414 1 93.5 39 PRO B CA 1
ATOM 1108 C C . PRO B 1 39 ? -0.135 28.109 10.422 1 93.5 39 PRO B C 1
ATOM 1110 O O . PRO B 1 39 ? 0.209 27.938 9.25 1 93.5 39 PRO B O 1
ATOM 1113 N N . LYS B 1 40 ? -1.369 27.797 10.859 1 91.88 40 LYS B N 1
ATOM 1114 C CA . LYS B 1 40 ? -2.369 27.078 10.07 1 91.88 40 LYS B CA 1
ATOM 1115 C C . LYS B 1 40 ? -2.645 27.797 8.75 1 91.88 40 LYS B C 1
ATOM 1117 O O . LYS B 1 40 ? -2.842 27.156 7.715 1 91.88 40 LYS B O 1
ATOM 1122 N N . LYS B 1 41 ? -2.656 29.078 8.828 1 93.25 41 LYS B N 1
ATOM 1123 C CA . LYS B 1 41 ? -2.973 29.875 7.645 1 93.25 41 LYS B CA 1
ATOM 1124 C C . LYS B 1 41 ? -1.91 29.703 6.562 1 93.25 41 LYS B C 1
ATOM 1126 O O . LYS B 1 41 ? -2.209 29.797 5.371 1 93.25 41 LYS B O 1
ATOM 1131 N N . ASP B 1 42 ? -0.727 29.422 6.844 1 95.25 42 ASP B N 1
ATOM 1132 C CA . ASP B 1 42 ? 0.394 29.312 5.918 1 95.25 42 ASP B CA 1
ATOM 1133 C C . ASP B 1 42 ? 0.673 27.844 5.578 1 95.25 42 ASP B C 1
ATOM 1135 O O . ASP B 1 42 ? 1.437 27.547 4.656 1 95.25 42 ASP B O 1
ATOM 1139 N N . ALA B 1 43 ? 0.039 26.938 6.281 1 94.5 43 ALA B N 1
ATOM 1140 C CA . ALA B 1 43 ? 0.353 25.516 6.227 1 94.5 43 ALA B CA 1
ATOM 1141 C C . ALA B 1 43 ? 0.085 24.953 4.836 1 94.5 43 ALA B C 1
ATOM 1143 O O . ALA B 1 43 ? 0.908 24.203 4.289 1 94.5 43 ALA B O 1
ATOM 1144 N N . PRO B 1 44 ? -1.062 25.312 4.234 1 93.31 44 PRO B N 1
ATOM 1145 C CA . PRO B 1 44 ? -1.337 24.75 2.908 1 93.31 44 PRO B CA 1
ATOM 1146 C C . PRO B 1 44 ? -0.24 25.062 1.896 1 93.31 44 PRO B C 1
ATOM 1148 O O . PRO B 1 44 ? 0.185 24.188 1.143 1 93.31 44 PRO B O 1
ATOM 1151 N N . GLU B 1 45 ? 0.23 26.234 1.844 1 94.44 45 GLU B N 1
ATOM 1152 C CA . GLU B 1 45 ? 1.302 26.625 0.933 1 94.44 45 GLU B CA 1
ATOM 1153 C C . GLU B 1 45 ? 2.596 25.875 1.255 1 94.44 45 GLU B C 1
ATOM 1155 O O . GLU B 1 45 ? 3.318 25.453 0.348 1 94.44 45 GLU B O 1
ATOM 1160 N N . TYR B 1 46 ? 2.865 25.828 2.496 1 94.44 46 TYR B N 1
ATOM 1161 C CA . TYR B 1 46 ? 4.055 25.125 2.947 1 94.44 46 TYR B CA 1
ATOM 1162 C C . TYR B 1 46 ? 4.012 23.656 2.514 1 94.44 46 TYR B C 1
ATOM 1164 O O . TYR B 1 46 ? 4.996 23.125 1.993 1 94.44 46 TYR B O 1
ATOM 1172 N N . ILE B 1 47 ? 2.92 23.031 2.725 1 92.69 47 ILE B N 1
ATOM 1173 C CA . ILE B 1 47 ? 2.73 21.625 2.377 1 92.69 47 ILE B CA 1
ATOM 1174 C C . ILE B 1 47 ? 2.906 21.438 0.873 1 92.69 47 ILE B C 1
ATOM 1176 O O . ILE B 1 47 ? 3.59 20.516 0.433 1 92.69 47 ILE B O 1
ATOM 1180 N N . ASP B 1 48 ? 2.281 22.25 0.132 1 92.81 48 ASP B N 1
ATOM 1181 C CA . ASP B 1 48 ? 2.385 22.172 -1.322 1 92.81 48 ASP B CA 1
ATOM 1182 C C . ASP B 1 48 ? 3.84 22.281 -1.774 1 92.81 48 ASP B C 1
ATOM 1184 O O . ASP B 1 48 ? 4.27 21.562 -2.678 1 92.81 48 ASP B O 1
ATOM 1188 N N . ARG B 1 49 ? 4.516 23.203 -1.184 1 93.75 49 ARG B N 1
ATOM 1189 C CA . ARG B 1 49 ? 5.926 23.391 -1.505 1 93.75 49 ARG B CA 1
ATOM 1190 C C . ARG B 1 49 ? 6.727 22.141 -1.174 1 93.75 49 ARG B C 1
ATOM 1192 O O . ARG B 1 49 ? 7.57 21.703 -1.964 1 93.75 49 ARG B O 1
ATOM 1199 N N . GLN B 1 50 ? 6.52 21.594 0 1 91.12 50 GLN B N 1
ATOM 1200 C CA . GLN B 1 50 ? 7.219 20.391 0.43 1 91.12 50 GLN B CA 1
ATOM 1201 C C . GLN B 1 50 ? 6.918 19.219 -0.504 1 91.12 50 GLN B C 1
ATOM 1203 O O . GLN B 1 50 ? 7.82 18.469 -0.864 1 91.12 50 GLN B O 1
ATOM 1208 N N . VAL B 1 51 ? 5.633 19.094 -0.829 1 86.94 51 VAL B N 1
ATOM 1209 C CA . VAL B 1 51 ? 5.203 18.031 -1.722 1 86.94 51 VAL B CA 1
ATOM 1210 C C . VAL B 1 51 ? 5.895 18.172 -3.074 1 86.94 51 VAL B C 1
ATOM 1212 O O . VAL B 1 51 ? 6.371 17.188 -3.646 1 86.94 51 VAL B O 1
ATOM 1215 N N . MET B 1 52 ? 5.93 19.359 -3.588 1 91.62 52 MET B N 1
ATOM 1216 C CA . MET B 1 52 ? 6.559 19.625 -4.879 1 91.62 52 MET B CA 1
ATOM 1217 C C . MET B 1 52 ? 8.055 19.344 -4.828 1 91.62 52 MET B C 1
ATOM 1219 O O . MET B 1 52 ? 8.602 18.734 -5.746 1 91.62 52 MET B O 1
ATOM 1223 N N . GLN B 1 53 ? 8.688 19.766 -3.807 1 90.38 53 GLN B N 1
ATOM 1224 C CA . GLN B 1 53 ? 10.117 19.516 -3.641 1 90.38 53 GLN B CA 1
ATOM 1225 C C . GLN B 1 53 ? 10.406 18.016 -3.605 1 90.38 53 GLN B C 1
ATOM 1227 O O . GLN B 1 53 ? 11.375 17.547 -4.211 1 90.38 53 GLN B O 1
ATOM 1232 N N . ARG B 1 54 ? 9.602 17.328 -2.871 1 84.81 54 ARG B N 1
ATOM 1233 C CA . ARG B 1 54 ? 9.766 15.883 -2.801 1 84.81 54 ARG B CA 1
ATOM 1234 C C . ARG B 1 54 ? 9.57 15.25 -4.172 1 84.81 54 ARG B C 1
ATOM 1236 O O . ARG B 1 54 ? 10.32 14.344 -4.555 1 84.81 54 ARG B O 1
ATOM 1243 N N . LYS B 1 55 ? 8.562 15.68 -4.812 1 86.75 55 LYS B N 1
ATOM 1244 C CA . LYS B 1 55 ? 8.297 15.172 -6.152 1 86.75 55 LYS B CA 1
ATOM 1245 C C . LYS B 1 55 ? 9.492 15.398 -7.074 1 86.75 55 LYS B C 1
ATOM 1247 O O . LYS B 1 55 ? 9.914 14.484 -7.785 1 86.75 55 LYS B O 1
ATOM 1252 N N . ILE B 1 56 ? 9.984 16.578 -7.094 1 87.5 56 ILE B N 1
ATOM 1253 C CA . ILE B 1 56 ? 11.109 16.938 -7.941 1 87.5 56 ILE B CA 1
ATOM 1254 C C . ILE B 1 56 ? 12.32 16.094 -7.578 1 87.5 56 ILE B C 1
ATOM 1256 O O . ILE B 1 56 ? 12.992 15.547 -8.461 1 87.5 56 ILE B O 1
ATOM 1260 N N . TYR B 1 57 ? 12.586 16.016 -6.293 1 84 57 TYR B N 1
ATOM 1261 C CA . TYR B 1 57 ? 13.703 15.219 -5.805 1 84 57 TYR B CA 1
ATOM 1262 C C . TYR B 1 57 ? 13.609 13.781 -6.289 1 84 57 TYR B C 1
ATOM 1264 O O . TYR B 1 57 ? 14.547 13.25 -6.883 1 84 57 TYR B O 1
ATOM 1272 N N . TYR B 1 58 ? 12.531 13.125 -6.129 1 82.75 58 TYR B N 1
ATOM 1273 C CA . TYR B 1 58 ? 12.359 11.719 -6.473 1 82.75 58 TYR B CA 1
ATOM 1274 C C . TYR B 1 58 ? 12.359 11.523 -7.984 1 82.75 58 TYR B C 1
ATOM 1276 O O . TYR B 1 58 ? 12.883 10.531 -8.484 1 82.75 58 TYR B O 1
ATOM 1284 N N . SER B 1 59 ? 11.781 12.438 -8.68 1 84.88 59 SER B N 1
ATOM 1285 C CA . SER B 1 59 ? 11.742 12.328 -10.133 1 84.88 59 SER B CA 1
ATOM 1286 C C . SER B 1 59 ? 13.141 12.484 -10.734 1 84.88 59 SER B C 1
ATOM 1288 O O . SER B 1 59 ? 13.461 11.844 -11.734 1 84.88 59 SER B O 1
ATOM 1290 N N . THR B 1 60 ? 13.945 13.203 -10.102 1 87 60 THR B N 1
ATOM 1291 C CA . THR B 1 60 ? 15.281 13.492 -10.609 1 87 60 THR B CA 1
ATOM 1292 C C . THR B 1 60 ? 16.266 12.391 -10.219 1 87 60 THR B C 1
ATOM 1294 O O . THR B 1 60 ? 17.125 12 -11.016 1 87 60 THR B O 1
ATOM 1297 N N . PHE B 1 61 ? 16.078 11.93 -8.984 1 83.56 61 PHE B N 1
ATOM 1298 C CA . PHE B 1 61 ? 17.109 11.055 -8.445 1 83.56 61 PHE B CA 1
ATOM 1299 C C . PHE B 1 61 ? 16.609 9.609 -8.398 1 83.56 61 PHE B C 1
ATOM 1301 O O . PHE B 1 61 ? 17.359 8.703 -8.039 1 83.56 61 PHE B O 1
ATOM 1308 N N . SER B 1 62 ? 15.414 9.375 -8.695 1 79.88 62 SER B N 1
ATOM 1309 C CA . SER B 1 62 ? 14.844 8.031 -8.602 1 79.88 62 SER B CA 1
ATOM 1310 C C . SER B 1 62 ? 14.102 7.656 -9.875 1 79.88 62 SER B C 1
ATOM 1312 O O . SER B 1 62 ? 13.57 8.523 -10.57 1 79.88 62 SER B O 1
ATOM 1314 N N . SER B 1 63 ? 14.133 6.422 -10.32 1 79.44 63 SER B N 1
ATOM 1315 C CA . SER B 1 63 ? 13.359 5.93 -11.461 1 79.44 63 SER B CA 1
ATOM 1316 C C . SER B 1 63 ? 11.984 5.438 -11.023 1 79.44 63 SER B C 1
ATOM 1318 O O . SER B 1 63 ? 11.172 5.035 -11.859 1 79.44 63 SER B O 1
ATOM 1320 N N . ILE B 1 64 ? 11.82 5.645 -9.781 1 76 64 ILE B N 1
ATOM 1321 C CA . ILE B 1 64 ? 10.555 5.148 -9.25 1 76 64 ILE B CA 1
ATOM 1322 C C . ILE B 1 64 ? 9.445 6.16 -9.531 1 76 64 ILE B C 1
ATOM 1324 O O . ILE B 1 64 ? 9.656 7.371 -9.414 1 76 64 ILE B O 1
ATOM 1328 N N . GLU B 1 65 ? 8.336 5.695 -10.016 1 79.38 65 GLU B N 1
ATOM 1329 C CA . GLU B 1 65 ? 7.148 6.531 -10.156 1 79.38 65 GLU B CA 1
ATOM 1330 C C . GLU B 1 65 ? 6.395 6.637 -8.836 1 79.38 65 GLU B C 1
ATOM 1332 O O . GLU B 1 65 ? 5.773 5.672 -8.383 1 79.38 65 GLU B O 1
ATOM 1337 N N . ARG B 1 66 ? 6.434 7.777 -8.32 1 76.06 66 ARG B N 1
ATOM 1338 C CA . ARG B 1 66 ? 5.789 8.016 -7.035 1 76.06 66 ARG B CA 1
ATOM 1339 C C . ARG B 1 66 ? 4.285 7.797 -7.129 1 76.06 66 ARG B C 1
ATOM 1341 O O . ARG B 1 66 ? 3.648 8.227 -8.094 1 76.06 66 ARG B O 1
ATOM 1348 N N . GLY B 1 67 ? 3.799 7.145 -6.141 1 76.62 67 GLY B N 1
ATOM 1349 C CA . GLY B 1 67 ? 2.369 6.891 -6.121 1 76.62 67 GLY B CA 1
ATOM 1350 C C . GLY B 1 67 ? 1.979 5.617 -6.852 1 76.62 67 GLY B C 1
ATOM 1351 O O . GLY B 1 67 ? 0.81 5.23 -6.852 1 76.62 67 GLY B O 1
ATOM 1352 N N . LYS B 1 68 ? 3 5.078 -7.504 1 83.88 68 LYS B N 1
ATOM 1353 C CA . LYS B 1 68 ? 2.775 3.779 -8.133 1 83.88 68 LYS B CA 1
ATOM 1354 C C . LYS B 1 68 ? 3.047 2.641 -7.156 1 83.88 68 LYS B C 1
ATOM 1356 O O . LYS B 1 68 ? 4.199 2.373 -6.812 1 83.88 68 LYS B O 1
ATOM 1361 N N . MET B 1 69 ? 2.023 1.992 -6.82 1 87.5 69 MET B N 1
ATOM 1362 C CA . MET B 1 69 ? 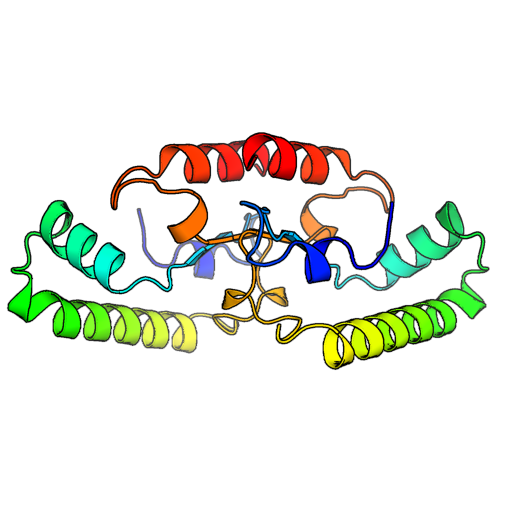2.057 0.983 -5.766 1 87.5 69 MET B CA 1
ATOM 1363 C C . MET B 1 69 ? 3.08 -0.103 -6.082 1 87.5 69 MET B C 1
ATOM 1365 O O . MET B 1 69 ? 3.744 -0.62 -5.184 1 87.5 69 MET B O 1
ATOM 1369 N N . SER B 1 70 ? 3.232 -0.425 -7.379 1 84.44 70 SER B N 1
ATOM 1370 C CA . SER B 1 70 ? 4.09 -1.531 -7.789 1 84.44 70 SER B CA 1
ATOM 1371 C C . SER B 1 70 ? 5.559 -1.227 -7.512 1 84.44 70 SER B C 1
ATOM 1373 O O . SER B 1 70 ? 6.402 -2.123 -7.555 1 84.44 70 SER B O 1
ATOM 1375 N N . GLU B 1 71 ? 5.867 -0.003 -7.219 1 85.75 71 GLU B N 1
ATOM 1376 C CA . GLU B 1 71 ? 7.246 0.408 -6.98 1 85.75 71 GLU B CA 1
ATOM 1377 C C . GLU B 1 71 ? 7.633 0.223 -5.516 1 85.75 71 GLU B C 1
ATOM 1379 O O . GLU B 1 71 ? 8.805 0.34 -5.156 1 85.75 71 GLU B O 1
ATOM 1384 N N . TYR B 1 72 ? 6.68 -0.098 -4.73 1 89.94 72 TYR B N 1
ATOM 1385 C CA . TYR B 1 72 ? 6.914 -0.171 -3.291 1 89.94 72 TYR B CA 1
ATOM 1386 C C . TYR B 1 72 ? 6.629 -1.571 -2.764 1 89.94 72 TYR B C 1
ATOM 1388 O O . TYR B 1 72 ? 5.871 -2.33 -3.375 1 89.94 72 TYR B O 1
ATOM 1396 N N . ASP B 1 73 ? 7.266 -1.856 -1.588 1 92.31 73 ASP B N 1
ATOM 1397 C CA . ASP B 1 73 ? 7.016 -3.123 -0.909 1 92.31 73 ASP B CA 1
ATOM 1398 C C . ASP B 1 73 ? 5.793 -3.027 0.003 1 92.31 73 ASP B C 1
ATOM 1400 O O . ASP B 1 73 ? 5.066 -4.008 0.181 1 92.31 73 ASP B O 1
ATOM 1404 N N . LEU B 1 74 ? 5.648 -1.904 0.498 1 95.19 74 LEU B N 1
ATOM 1405 C CA . LEU B 1 74 ? 4.598 -1.626 1.473 1 95.19 74 LEU B CA 1
ATOM 1406 C C . LEU B 1 74 ? 4.113 -0.186 1.352 1 95.19 74 LEU B C 1
ATOM 1408 O O . LEU B 1 74 ? 4.918 0.74 1.241 1 95.19 74 LEU B O 1
ATOM 1412 N N . CYS B 1 75 ? 2.824 0.056 1.275 1 94.69 75 CYS B N 1
ATOM 1413 C CA . CYS B 1 75 ? 2.221 1.384 1.293 1 94.69 75 CYS B CA 1
ATOM 1414 C C . CYS B 1 75 ? 1.235 1.521 2.447 1 94.69 75 CYS B C 1
ATOM 1416 O O . CYS B 1 75 ? 0.366 0.667 2.631 1 94.69 75 CYS B O 1
ATOM 1418 N N . ILE B 1 76 ? 1.375 2.604 3.246 1 95.31 76 ILE B N 1
ATOM 1419 C CA . ILE B 1 76 ? 0.58 2.781 4.457 1 95.31 76 ILE B CA 1
ATOM 1420 C C . ILE B 1 76 ? -0.141 4.125 4.406 1 95.31 76 ILE B C 1
ATOM 1422 O O . ILE B 1 76 ? 0.495 5.176 4.273 1 95.31 76 ILE B O 1
ATOM 1426 N N . ASN B 1 77 ? -1.431 4.074 4.508 1 92.69 77 ASN B N 1
ATOM 1427 C CA . ASN B 1 77 ? -2.236 5.285 4.66 1 92.69 77 ASN B CA 1
ATOM 1428 C C . ASN B 1 77 ? -2.279 5.75 6.109 1 92.69 77 ASN B C 1
ATOM 1430 O O . ASN B 1 77 ? -2.977 5.16 6.938 1 92.69 77 ASN B O 1
ATOM 1434 N N . THR B 1 78 ? -1.603 6.773 6.418 1 90.81 78 THR B N 1
ATOM 1435 C CA . THR B 1 78 ? -1.484 7.203 7.805 1 90.81 78 THR B CA 1
ATOM 1436 C C . THR B 1 78 ? -2.811 7.762 8.312 1 90.81 78 THR B C 1
ATOM 1438 O O . THR B 1 78 ? -3.037 7.832 9.523 1 90.81 78 THR B O 1
ATOM 1441 N N . ASP B 1 79 ? -3.695 8.203 7.422 1 88.25 79 ASP B N 1
ATOM 1442 C CA . ASP B 1 79 ? -4.996 8.695 7.859 1 88.25 79 ASP B CA 1
ATOM 1443 C C . ASP B 1 79 ? -5.773 7.617 8.609 1 88.25 79 ASP B C 1
ATOM 1445 O O . ASP B 1 79 ? -6.52 7.918 9.547 1 88.25 79 ASP B O 1
ATOM 1449 N N . THR B 1 80 ? -5.539 6.434 8.172 1 88 80 THR B N 1
ATOM 1450 C CA . THR B 1 80 ? -6.258 5.305 8.75 1 88 80 THR B CA 1
ATOM 1451 C C . THR B 1 80 ? -5.656 4.906 10.094 1 88 80 THR B C 1
ATOM 1453 O O . THR B 1 80 ? -6.379 4.52 11.016 1 88 80 THR B O 1
ATOM 1456 N N . PHE B 1 81 ? -4.379 5.039 10.195 1 90.12 81 PHE B N 1
ATOM 1457 C CA . PHE B 1 81 ? -3.691 4.41 11.312 1 90.12 81 PHE B CA 1
ATOM 1458 C C . PHE B 1 81 ? -3.266 5.453 12.344 1 90.12 81 PHE B C 1
ATOM 1460 O O . PHE B 1 81 ? -2.582 5.129 13.32 1 90.12 81 PHE B O 1
ATOM 1467 N N . THR B 1 82 ? -3.584 6.574 12.078 1 83.25 82 THR B N 1
ATOM 1468 C CA . THR B 1 82 ? -3.242 7.629 13.031 1 83.25 82 THR B CA 1
ATOM 1469 C C . THR B 1 82 ? -4.5 8.312 13.555 1 83.25 82 THR B C 1
ATOM 1471 O O . THR B 1 82 ? -5.465 8.5 12.812 1 83.25 82 THR B O 1
ATOM 1474 N N . VAL B 1 83 ? -4.633 8.328 14.859 1 73.12 83 VAL B N 1
ATOM 1475 C CA . VAL B 1 83 ? -5.77 9.031 15.461 1 73.12 83 VAL B CA 1
ATOM 1476 C C . VAL B 1 83 ? -5.492 10.531 15.484 1 73.12 83 VAL B C 1
ATOM 1478 O O . VAL B 1 83 ? -6.348 11.336 15.102 1 73.12 83 VAL B O 1
ATOM 1481 N N . ASP B 1 84 ? -4.293 10.812 15.984 1 71.38 84 ASP B N 1
ATOM 1482 C CA . ASP B 1 84 ? -3.893 12.211 15.961 1 71.38 84 ASP B CA 1
ATOM 1483 C C . ASP B 1 84 ? -2.74 12.438 14.984 1 71.38 84 ASP B C 1
ATOM 1485 O O . ASP B 1 84 ? -2.188 11.484 14.438 1 71.38 84 ASP B O 1
ATOM 1489 N N . SER B 1 85 ? -2.547 13.656 14.531 1 66.94 85 SER B N 1
ATOM 1490 C CA . SER B 1 85 ? -1.585 14.031 13.5 1 66.94 85 SER B CA 1
ATOM 1491 C C . SER B 1 85 ? -0.187 13.523 13.836 1 66.94 85 SER B C 1
ATOM 1493 O O . SER B 1 85 ? 0.688 13.469 12.969 1 66.94 85 SER B O 1
ATOM 1495 N N . LEU B 1 86 ? -0.08 12.977 15.047 1 71.56 86 LEU B N 1
ATOM 1496 C CA . LEU B 1 86 ? 1.282 12.641 15.445 1 71.56 86 LEU B CA 1
ATOM 1497 C C . LEU B 1 86 ? 1.387 11.172 15.852 1 71.56 86 LEU B C 1
ATOM 1499 O O . LEU B 1 86 ? 2.49 10.641 15.992 1 71.56 86 LEU B O 1
ATOM 1503 N N . GLY B 1 87 ? 0.364 10.57 16.047 1 80.06 87 GLY B N 1
ATOM 1504 C CA . GLY B 1 87 ? 0.42 9.211 16.547 1 80.06 87 GLY B CA 1
ATOM 1505 C C . GLY B 1 87 ? 0.755 8.195 15.469 1 80.06 87 GLY B C 1
ATOM 1506 O O . GLY B 1 87 ? -0.141 7.57 14.891 1 80.06 87 GLY B O 1
ATOM 1507 N N . MET B 1 88 ? 2.098 7.941 15.273 1 85.38 88 MET B N 1
ATOM 1508 C CA . MET B 1 88 ? 2.572 7.059 14.211 1 85.38 88 MET B CA 1
ATOM 1509 C C . MET B 1 88 ? 2.922 5.68 14.766 1 85.38 88 MET B C 1
ATOM 1511 O O . MET B 1 88 ? 3.607 4.898 14.109 1 85.38 88 MET B O 1
ATOM 1515 N N . GLU B 1 89 ? 2.434 5.406 15.953 1 89.5 89 GLU B N 1
ATOM 1516 C CA . GLU B 1 89 ? 2.822 4.168 16.609 1 89.5 89 GLU B CA 1
ATOM 1517 C C . GLU B 1 89 ? 2.385 2.945 15.812 1 89.5 89 GLU B C 1
ATOM 1519 O O . GLU B 1 89 ? 3.17 2.016 15.609 1 89.5 89 GLU B O 1
ATOM 1524 N N . LYS B 1 90 ? 1.193 2.959 15.398 1 91.31 90 LYS B N 1
ATOM 1525 C CA . LYS B 1 90 ? 0.684 1.828 14.633 1 91.31 90 LYS B CA 1
ATOM 1526 C C . LYS B 1 90 ? 1.445 1.67 13.32 1 91.31 90 LYS B C 1
ATOM 1528 O O . LYS B 1 90 ? 1.78 0.552 12.922 1 91.31 90 LYS B O 1
ATOM 1533 N N . CYS B 1 91 ? 1.651 2.756 12.641 1 93.06 91 CYS B N 1
ATOM 1534 C CA . CYS B 1 91 ? 2.432 2.713 11.406 1 93.06 91 CYS B CA 1
ATOM 1535 C C . CYS B 1 91 ? 3.816 2.129 11.656 1 93.06 91 CYS B C 1
ATOM 1537 O O . CYS B 1 91 ? 4.281 1.275 10.898 1 93.06 91 CYS B O 1
ATOM 1539 N N . ALA B 1 92 ? 4.43 2.58 12.797 1 93.06 92 ALA B N 1
ATOM 1540 C CA . ALA B 1 92 ? 5.754 2.08 13.156 1 93.06 92 ALA B CA 1
ATOM 1541 C C . ALA B 1 92 ? 5.719 0.581 13.438 1 93.06 92 ALA B C 1
ATOM 1543 O O . ALA B 1 92 ? 6.637 -0.15 13.062 1 93.06 92 ALA B O 1
ATOM 1544 N N . GLU B 1 93 ? 4.711 0.134 14.047 1 95.19 93 GLU B N 1
ATOM 1545 C CA . GLU B 1 93 ? 4.562 -1.286 14.344 1 95.19 93 GLU B CA 1
ATOM 1546 C C . GLU B 1 93 ? 4.406 -2.109 13.07 1 95.19 93 GLU B C 1
ATOM 1548 O O . GLU B 1 93 ? 4.977 -3.197 12.953 1 95.19 93 GLU B O 1
ATOM 1553 N N . ILE B 1 94 ? 3.652 -1.627 12.141 1 95.69 94 ILE B N 1
ATOM 1554 C CA . ILE B 1 94 ? 3.453 -2.309 10.867 1 95.69 94 ILE B CA 1
ATOM 1555 C C . ILE B 1 94 ? 4.793 -2.463 10.156 1 95.69 94 ILE B C 1
ATOM 1557 O O . ILE B 1 94 ? 5.129 -3.553 9.68 1 95.69 94 ILE B O 1
ATOM 1561 N N . VAL B 1 95 ? 5.59 -1.374 10.125 1 94.31 95 VAL B N 1
ATOM 1562 C CA . VAL B 1 95 ? 6.887 -1.402 9.453 1 94.31 95 VAL B CA 1
ATOM 1563 C C . VAL B 1 95 ? 7.82 -2.373 10.18 1 94.31 95 VAL B C 1
ATOM 1565 O O . VAL B 1 95 ? 8.562 -3.117 9.539 1 94.31 95 VAL B O 1
ATOM 1568 N N . LYS B 1 96 ? 7.715 -2.385 11.508 1 95.06 96 LYS B N 1
ATOM 1569 C CA . LYS B 1 96 ? 8.555 -3.273 12.305 1 95.06 96 LYS B CA 1
ATOM 1570 C C . LYS B 1 96 ? 8.289 -4.734 11.961 1 95.06 96 LYS B C 1
ATOM 1572 O O . LYS B 1 96 ? 9.219 -5.52 11.781 1 95.06 96 LYS B O 1
ATOM 1577 N N . VAL B 1 97 ? 7.066 -5.094 11.891 1 94.81 97 VAL B N 1
ATOM 1578 C CA . VAL B 1 97 ? 6.691 -6.473 11.602 1 94.81 97 VAL B CA 1
ATOM 1579 C C . VAL B 1 97 ? 7.094 -6.824 10.172 1 94.81 97 VAL B C 1
ATOM 1581 O O . VAL B 1 97 ? 7.469 -7.965 9.891 1 94.81 97 VAL B O 1
ATOM 1584 N N . ALA B 1 98 ? 7.047 -5.844 9.234 1 92.56 98 ALA B N 1
ATOM 1585 C CA . ALA B 1 98 ? 7.414 -6.062 7.84 1 92.56 98 ALA B CA 1
ATOM 1586 C C . ALA B 1 98 ? 8.906 -6.344 7.703 1 92.56 98 ALA B C 1
ATOM 1588 O O . ALA B 1 98 ? 9.336 -7 6.754 1 92.56 98 ALA B O 1
ATOM 1589 N N . LEU B 1 99 ? 9.711 -5.738 8.555 1 88.19 99 LEU B N 1
ATOM 1590 C CA . LEU B 1 99 ? 11.156 -5.922 8.539 1 88.19 99 LEU B CA 1
ATOM 1591 C C . LEU B 1 99 ? 11.531 -7.32 9.016 1 88.19 99 LEU B C 1
ATOM 1593 O O . LEU B 1 99 ? 12.453 -7.941 8.477 1 88.19 99 LEU B O 1
#

InterPro domains:
  IPR027417 P-loop containing nucleoside triphosphate hydrolase [G3DSA:3.40.50.300] (1-99)

Organism: NCBI:txid1552

Radius of gyration: 18.76 Å; Cα contacts (8 Å, |Δi|>4): 222; chains: 2; bounding box: 43×57×36 Å

Secondary structure (DSSP, 8-state):
--TTHHHHHTTTS----EEEE---HHHHHHHIIIII---TTTHHHHHHHHHHHHHHHHHHH--S-TTBGGG-SEEEEHHHH-SSTT--HHHHHHHHHH-/--TTHHHHHTTTS----EEEE---HHHHHHHIIIII---TTTHHHHHHHHHHHHHHHHHHH----TTBGGG-SEEEEHHHH-SSTT--HHHHHHHHHH-

pLDDT: mean 83.46, std 12.94, range [32.62, 95.69]

Sequence (198 aa):
MERGADIVLRGKVDFLNVYVYSKDMDKKVDRCERVVGIPKKDAPEYIDRQVMQRKIYYSTFSSIERGKMSEYDLCINTDTFTVDSLGMEKCAEIVKVALMERGADIVLRGKVDFLNVYVYSKDMDKKVDRCERVVGIPKKDAPEYIDRQVMQRKIYYSTFSSIERGKMSEYDLCINTDTFTVDSLGMEKCAEIVKVAL